Protein AF-A0A4Y2V9Z8-F1 (afdb_monomer)

Foldseek 3Di:
DDDDDFFFFKWFFAQDPVDNVDTDTDDRWTFHADPDPFWTWIQHPVRDIDIHGNVRIGGDDDDDPDDDDDDPPDPDDDDDDPDPPPPPPVDPPPPDPPVPDDPVVVVVVVVVCVVPVVVVVPQDDDDPDDDDDDDDDPPDDADDDDADDDDPVCVVVVVVVVVCCVPRPVPDDDDDDSHDDYDDDDDDD

Solvent-accessible surface area (backbone atoms only — not comparable to full-atom values): 12690 Å² total; per-residue (Å²): 134,78,81,85,58,71,70,41,47,22,30,34,61,42,64,42,93,90,42,83,89,44,65,45,80,46,67,69,20,35,28,71,43,75,79,48,97,54,29,34,34,32,34,37,82,87,70,52,73,45,82,44,48,44,91,43,50,42,83,51,78,83,74,66,100,64,75,95,77,84,57,97,83,64,89,73,82,67,91,76,74,74,73,77,80,75,67,82,71,87,65,78,67,86,83,69,91,50,86,91,50,57,72,72,57,40,52,53,51,53,51,52,50,63,76,42,42,80,81,64,60,81,65,86,76,84,71,96,64,80,88,84,81,88,81,78,66,88,92,69,76,80,52,68,60,78,71,63,84,75,54,77,89,50,43,65,59,52,52,51,52,50,50,47,38,45,74,76,61,74,76,53,75,96,75,93,65,80,60,54,75,55,73,82,86,79,80,86,127

Mean predicted aligned error: 17.96 Å

Secondary structure (DSSP, 8-state):
-----TT-EEEEEEE-SS-TT-EEEEEEEEEEEEEETTEEEEE-TTS-EEEEEGGGEEE-----SS--PPPTT-------PPP------SS-------TTS-HHHHHHHHHHHHHTGGGGS-S-PPP------PPPPTTPPPP-PPPPPPPHHHHHHHHHHHHHHHHHHS-------S------PPP--

Structure (mmCIF, N/CA/C/O backbone):
data_AF-A0A4Y2V9Z8-F1
#
_entry.id   AF-A0A4Y2V9Z8-F1
#
loop_
_atom_site.group_PDB
_atom_site.id
_atom_site.type_symbol
_atom_site.label_atom_id
_atom_site.label_alt_id
_atom_site.label_comp_id
_atom_site.label_asym_id
_atom_site.label_entity_id
_atom_site.label_seq_id
_atom_site.pdbx_PDB_ins_code
_atom_site.Cartn_x
_atom_site.Cartn_y
_atom_site.Cartn_z
_atom_site.occupancy
_atom_site.B_iso_or_equiv
_atom_site.auth_seq_id
_atom_site.auth_comp_id
_atom_site.auth_asym_id
_atom_site.auth_atom_id
_atom_site.pdbx_PDB_model_num
ATOM 1 N N . MET A 1 1 ? -28.247 -12.767 -15.567 1.00 60.38 1 MET A N 1
ATOM 2 C CA . MET A 1 1 ? -29.137 -11.593 -15.730 1.00 60.38 1 MET A CA 1
ATOM 3 C C . MET A 1 1 ? -29.172 -10.869 -14.393 1.00 60.38 1 MET A C 1
ATOM 5 O O . MET A 1 1 ? -29.308 -11.554 -13.393 1.00 60.38 1 MET A O 1
ATOM 9 N N . LYS A 1 2 ? -28.937 -9.550 -14.342 1.00 78.50 2 LYS A N 1
ATOM 10 C CA . LYS A 1 2 ? -28.939 -8.812 -13.066 1.00 78.50 2 LYS A CA 1
ATOM 11 C C . LYS A 1 2 ? -30.379 -8.527 -12.645 1.00 78.50 2 LYS A C 1
ATOM 13 O O . LYS A 1 2 ? -31.122 -7.914 -13.413 1.00 78.50 2 LYS A O 1
ATOM 18 N N . GLU A 1 3 ? -30.746 -8.969 -11.452 1.00 84.94 3 GLU A N 1
ATOM 19 C CA . GLU A 1 3 ? -32.054 -8.727 -10.850 1.00 84.94 3 GLU A CA 1
ATOM 20 C C . GLU A 1 3 ? -31.878 -7.994 -9.528 1.00 84.94 3 GLU A C 1
ATOM 22 O O . GLU A 1 3 ? -30.918 -8.249 -8.806 1.00 84.94 3 GLU A O 1
ATOM 27 N N . PHE A 1 4 ? -32.793 -7.072 -9.246 1.00 87.31 4 PHE A N 1
ATOM 28 C CA . PHE A 1 4 ? -32.755 -6.247 -8.048 1.00 87.31 4 PHE A CA 1
ATOM 29 C C . PHE A 1 4 ? -34.146 -6.172 -7.420 1.00 87.31 4 PHE A C 1
ATOM 31 O O . PHE A 1 4 ? -35.157 -6.205 -8.136 1.00 87.31 4 PHE A O 1
ATOM 38 N N . LYS A 1 5 ? -34.206 -6.066 -6.093 1.00 89.25 5 LYS A N 1
ATOM 39 C CA . LYS A 1 5 ? -35.464 -6.015 -5.336 1.00 89.25 5 LYS A CA 1
ATOM 40 C C . LYS A 1 5 ? -35.865 -4.577 -5.017 1.00 89.25 5 LYS A C 1
ATOM 42 O O . LYS A 1 5 ? -35.042 -3.669 -4.937 1.00 89.25 5 LYS A O 1
ATOM 47 N N . LYS A 1 6 ? -37.166 -4.375 -4.810 1.00 89.75 6 LYS A N 1
ATOM 48 C CA . LYS A 1 6 ? -37.711 -3.109 -4.313 1.00 89.75 6 LYS A CA 1
ATOM 49 C C . LYS A 1 6 ? -37.132 -2.803 -2.927 1.00 89.75 6 LYS A C 1
ATOM 51 O O . LYS A 1 6 ? -37.115 -3.686 -2.074 1.00 89.75 6 LYS A O 1
ATOM 56 N N . GLY A 1 7 ? -36.674 -1.571 -2.722 1.00 87.88 7 GLY A N 1
ATOM 57 C CA . GLY A 1 7 ? -36.026 -1.109 -1.493 1.00 87.88 7 GLY A CA 1
ATOM 58 C C . GLY A 1 7 ? -34.510 -1.329 -1.433 1.00 87.88 7 GLY A C 1
ATOM 59 O O . GLY A 1 7 ? -33.878 -0.874 -0.485 1.00 87.88 7 GLY A O 1
ATOM 60 N N . GLU A 1 8 ? -33.894 -1.991 -2.421 1.00 89.19 8 GLU A N 1
ATOM 61 C CA . GLU A 1 8 ? -32.433 -2.131 -2.458 1.00 89.19 8 GLU A CA 1
ATOM 62 C C . GLU A 1 8 ? -31.747 -0.816 -2.847 1.00 89.19 8 GLU A C 1
ATOM 64 O O . GLU A 1 8 ? -32.198 -0.092 -3.743 1.00 89.19 8 GLU A O 1
ATOM 69 N N . LEU A 1 9 ? -30.621 -0.536 -2.184 1.00 91.25 9 LEU A N 1
ATOM 70 C CA . LEU A 1 9 ? -29.741 0.577 -2.517 1.00 91.25 9 LEU A CA 1
ATOM 71 C C . LEU A 1 9 ? -28.814 0.188 -3.671 1.00 91.25 9 LEU A C 1
ATOM 73 O O . LEU A 1 9 ? -28.210 -0.889 -3.682 1.00 91.25 9 LEU A O 1
ATOM 77 N N . VAL A 1 10 ? -28.673 1.088 -4.638 1.00 90.69 10 VAL A N 1
ATOM 78 C CA . VAL A 1 10 ? -27.899 0.873 -5.860 1.00 90.69 10 VAL A CA 1
ATOM 79 C C . VAL A 1 10 ? -27.159 2.129 -6.318 1.00 90.69 10 VAL A C 1
ATOM 81 O O . VAL A 1 10 ? -27.578 3.259 -6.071 1.00 90.69 10 VAL A O 1
ATOM 84 N N . TYR A 1 11 ? -26.063 1.926 -7.043 1.00 90.62 11 TYR A N 1
ATOM 85 C CA . TYR A 1 11 ? -25.411 2.948 -7.853 1.00 90.62 11 TYR A CA 1
ATOM 86 C C . TYR A 1 11 ? -25.985 2.961 -9.271 1.00 90.62 11 TYR A C 1
ATOM 88 O O . TYR A 1 11 ? -26.234 1.913 -9.874 1.00 90.62 11 TYR A O 1
ATOM 96 N N . LEU A 1 12 ? -26.133 4.158 -9.828 1.00 90.12 12 LEU A N 1
ATOM 97 C CA . LEU A 1 12 ? -26.653 4.414 -11.167 1.00 90.12 12 LEU A CA 1
ATOM 98 C C . LEU A 1 12 ? -25.563 5.025 -12.047 1.00 90.12 12 LEU A C 1
ATOM 100 O O . LEU A 1 12 ? -24.930 6.003 -11.656 1.00 90.12 12 LEU A O 1
ATOM 104 N N . LEU A 1 13 ? -25.377 4.501 -13.257 1.00 88.62 13 LEU A N 1
ATOM 105 C CA . LEU A 1 13 ? -24.478 5.106 -14.238 1.00 88.62 13 LEU A CA 1
ATOM 106 C C . LEU A 1 13 ? -25.182 6.276 -14.936 1.00 88.62 13 LEU A C 1
ATOM 108 O O . LEU A 1 13 ? -26.061 6.066 -15.782 1.00 88.62 13 LEU A O 1
ATOM 112 N N . ILE A 1 14 ? -24.798 7.502 -14.580 1.00 85.44 14 ILE A N 1
ATOM 113 C CA . ILE A 1 14 ? -25.395 8.738 -15.095 1.00 85.44 14 ILE A CA 1
ATOM 114 C C . ILE A 1 14 ? -24.375 9.453 -15.992 1.00 85.44 14 ILE A C 1
ATOM 116 O O . ILE A 1 14 ? -23.264 9.708 -15.532 1.00 85.44 14 ILE A O 1
ATOM 120 N N . PRO A 1 15 ? -24.719 9.779 -17.255 1.00 81.38 15 PRO A N 1
ATOM 121 C CA . PRO A 1 15 ? -23.887 10.647 -18.080 1.00 81.38 15 PRO A CA 1
ATOM 122 C C . PRO A 1 15 ? -23.903 12.070 -17.517 1.00 81.38 15 PRO A C 1
ATOM 124 O O . PRO A 1 15 ? -24.971 12.577 -17.156 1.00 81.38 15 PRO A O 1
ATOM 127 N N . ASP A 1 16 ? -22.741 12.711 -17.461 1.00 74.00 16 ASP A N 1
ATOM 128 C CA . ASP A 1 16 ? -22.643 14.095 -17.015 1.00 74.00 16 ASP A CA 1
ATOM 129 C C . ASP A 1 16 ? -23.245 15.033 -18.069 1.00 74.00 16 ASP A C 1
ATOM 131 O O . ASP A 1 16 ? -23.071 14.869 -19.280 1.00 74.00 16 ASP A O 1
ATOM 135 N N . SER A 1 17 ? -23.998 16.029 -17.602 1.00 66.75 17 SER A N 1
ATOM 136 C CA . SER A 1 17 ? -24.740 16.951 -18.469 1.00 66.75 17 SER A CA 1
ATOM 137 C C . SER A 1 17 ? -23.827 17.840 -19.316 1.00 66.75 17 SER A C 1
ATOM 139 O O . SER A 1 17 ? -24.229 18.275 -20.393 1.00 66.75 17 SER A O 1
ATOM 141 N N . THR A 1 18 ? -22.601 18.089 -18.853 1.00 69.75 18 THR A N 1
ATOM 142 C CA . THR A 1 18 ? -21.602 18.932 -19.521 1.00 69.75 18 THR A CA 1
ATOM 143 C C . THR A 1 18 ? -20.794 18.185 -20.579 1.00 69.75 18 THR A C 1
ATOM 145 O O . THR A 1 18 ? -20.325 18.810 -21.528 1.00 69.75 18 THR A O 1
ATOM 148 N N . ASN A 1 19 ? -20.647 16.860 -20.476 1.00 70.56 19 ASN A N 1
ATOM 149 C CA . ASN A 1 19 ? -19.921 16.070 -21.464 1.00 70.56 19 ASN A CA 1
ATOM 150 C C . ASN A 1 19 ? -20.489 14.648 -21.577 1.00 70.56 19 ASN A C 1
ATOM 152 O O . ASN A 1 19 ? -20.292 13.808 -20.704 1.00 70.56 19 ASN A O 1
ATOM 156 N N . LYS A 1 20 ? -21.133 14.363 -22.716 1.00 64.56 20 LYS A N 1
ATOM 157 C CA . LYS A 1 20 ? -21.794 13.079 -23.012 1.00 64.56 20 LYS A CA 1
ATOM 158 C C . LYS A 1 20 ? -20.848 11.871 -23.035 1.00 64.56 20 LYS A C 1
ATOM 160 O O . LYS A 1 20 ? -21.337 10.744 -23.032 1.00 64.56 20 LYS A O 1
ATOM 165 N N . LEU A 1 21 ? -19.532 12.090 -23.106 1.00 72.81 21 LEU A N 1
ATOM 166 C CA . LEU A 1 21 ? -18.524 11.027 -23.081 1.00 72.81 21 LEU A CA 1
ATOM 167 C C . LEU A 1 21 ? -18.184 10.575 -21.658 1.00 72.81 21 LEU A C 1
ATOM 169 O O . LEU A 1 21 ? -17.674 9.471 -21.484 1.00 72.81 21 LEU A O 1
ATOM 173 N N . TYR A 1 22 ? -18.483 11.395 -20.650 1.00 71.44 22 TYR A N 1
ATOM 174 C CA . TYR A 1 22 ? -18.236 11.055 -19.257 1.00 71.44 22 TYR A CA 1
ATOM 175 C C . TYR A 1 22 ? -19.531 10.586 -18.603 1.00 71.44 22 TYR A C 1
ATOM 177 O O . TYR A 1 22 ? -20.564 11.255 -18.642 1.00 71.44 22 TYR A O 1
ATOM 185 N N . ALA A 1 23 ? -19.479 9.394 -18.019 1.00 79.69 23 ALA A N 1
ATOM 186 C CA . ALA A 1 23 ? -20.538 8.863 -17.184 1.00 79.69 23 ALA A CA 1
ATOM 187 C C . ALA A 1 23 ? -19.939 8.428 -15.854 1.00 79.69 23 ALA A C 1
ATOM 189 O O . ALA A 1 23 ? -18.903 7.763 -15.825 1.00 79.69 23 ALA A O 1
ATOM 190 N N . ARG A 1 24 ? -20.610 8.791 -14.762 1.00 85.31 24 ARG A N 1
ATOM 191 C CA . ARG A 1 24 ? -20.169 8.485 -13.403 1.00 85.31 24 ARG A CA 1
ATOM 192 C C . ARG A 1 24 ? -21.195 7.636 -12.670 1.00 85.31 24 ARG A C 1
ATOM 194 O O . ARG A 1 24 ? -22.408 7.805 -12.838 1.00 85.31 24 ARG A O 1
ATOM 201 N N . TRP A 1 25 ? -20.705 6.723 -11.840 1.00 87.19 25 TRP A N 1
ATOM 202 C CA . TRP A 1 25 ? -21.541 5.996 -10.892 1.00 87.19 25 TRP A CA 1
ATOM 203 C C . TRP A 1 25 ? -21.987 6.961 -9.792 1.00 87.19 25 TRP A C 1
ATOM 205 O O . TRP A 1 25 ? -21.170 7.511 -9.062 1.00 87.19 25 TRP A O 1
ATOM 215 N N . THR A 1 26 ? -23.291 7.204 -9.711 1.00 83.56 26 THR A N 1
ATOM 216 C CA . THR A 1 26 ? -23.918 8.120 -8.751 1.00 83.56 26 THR A CA 1
ATOM 217 C C . THR A 1 26 ? -24.850 7.323 -7.849 1.00 83.56 26 THR A C 1
ATOM 219 O O . THR A 1 26 ? -25.640 6.514 -8.335 1.00 83.56 26 THR A O 1
ATOM 222 N N . GLY A 1 27 ? -24.769 7.522 -6.538 1.00 78.75 27 GLY A N 1
ATOM 223 C CA . GLY A 1 27 ? -25.587 6.803 -5.563 1.00 78.75 27 GLY A CA 1
ATOM 224 C C . GLY A 1 27 ? -25.229 7.193 -4.128 1.00 78.75 27 GLY A C 1
ATOM 225 O O . GLY A 1 27 ? -24.337 8.022 -3.946 1.00 78.75 27 GLY A O 1
ATOM 226 N N . PRO A 1 28 ? -25.896 6.606 -3.121 1.00 86.69 28 PRO A N 1
ATOM 227 C CA . PRO A 1 28 ? -26.879 5.519 -3.223 1.00 86.69 28 PRO A CA 1
ATOM 228 C C . PRO A 1 28 ? -28.276 5.996 -3.660 1.00 86.69 28 PRO A C 1
ATOM 230 O O . PRO A 1 28 ? -28.778 6.995 -3.157 1.00 86.69 28 PRO A O 1
ATOM 233 N N . GLY A 1 29 ? -28.910 5.276 -4.588 1.00 89.06 29 GLY A N 1
ATOM 234 C CA . GLY A 1 29 ? -30.321 5.439 -4.955 1.00 89.06 29 GLY A CA 1
ATOM 235 C C . GLY A 1 29 ? -31.141 4.199 -4.599 1.00 89.06 29 GLY A C 1
ATOM 236 O O . GLY A 1 29 ? -30.606 3.097 -4.574 1.00 89.06 29 GLY A O 1
ATOM 237 N N . GLU A 1 30 ? -32.431 4.364 -4.332 1.00 93.69 30 GLU A N 1
ATOM 238 C CA . GLU A 1 30 ? -33.331 3.285 -3.907 1.00 93.69 30 GLU A CA 1
ATOM 239 C C . GLU A 1 30 ? -34.193 2.789 -5.073 1.00 93.69 30 GLU A C 1
ATOM 241 O O . GLU A 1 30 ? -34.789 3.584 -5.810 1.00 93.6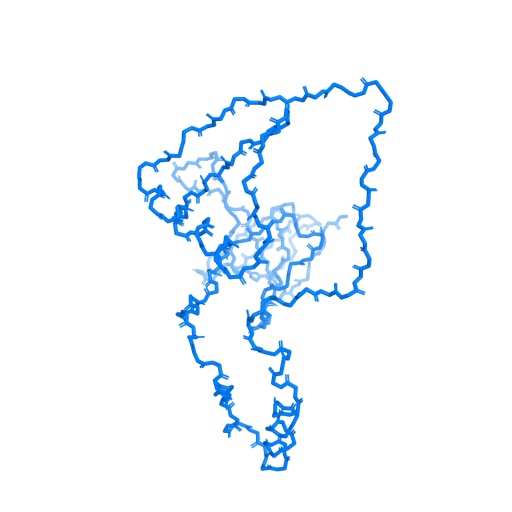9 30 GLU A O 1
ATOM 246 N N . ILE A 1 31 ? -34.296 1.471 -5.247 1.00 93.31 31 ILE A N 1
ATOM 247 C CA . ILE A 1 31 ? -35.191 0.883 -6.250 1.00 93.31 31 ILE A CA 1
ATOM 248 C C . ILE A 1 31 ? -36.638 0.969 -5.769 1.00 93.31 31 ILE A C 1
ATOM 250 O O . ILE A 1 31 ? -37.038 0.290 -4.827 1.00 93.31 31 ILE A O 1
ATOM 254 N N . ILE A 1 32 ? -37.450 1.754 -6.475 1.00 92.88 32 ILE A N 1
ATOM 255 C CA . ILE A 1 32 ? -38.878 1.900 -6.182 1.00 92.88 32 ILE A CA 1
ATOM 256 C C . ILE A 1 32 ? -39.677 0.758 -6.806 1.00 92.88 32 ILE A C 1
ATOM 258 O O . ILE A 1 32 ? -40.601 0.241 -6.179 1.00 92.88 32 ILE A O 1
ATOM 262 N N . ASP A 1 33 ? -39.380 0.416 -8.064 1.00 91.44 33 ASP A N 1
ATOM 263 C CA . ASP A 1 33 ? -40.177 -0.561 -8.804 1.00 91.44 33 ASP A CA 1
ATOM 264 C C . ASP A 1 33 ? -39.456 -1.148 -10.026 1.00 91.44 33 ASP A C 1
ATOM 266 O O . ASP A 1 33 ? -38.514 -0.549 -10.562 1.00 91.44 33 ASP A O 1
ATOM 270 N N . ARG A 1 34 ? -39.937 -2.299 -10.505 1.00 90.81 34 ARG A N 1
ATOM 271 C CA . ARG A 1 34 ? -39.498 -2.933 -11.758 1.00 90.81 34 ARG A CA 1
ATOM 272 C C . ARG A 1 34 ? -40.536 -2.652 -12.840 1.00 90.81 34 ARG A C 1
ATOM 274 O O . ARG A 1 34 ? -41.664 -3.113 -12.754 1.00 90.81 34 ARG A O 1
ATOM 281 N N . ILE A 1 35 ? -40.139 -1.913 -13.874 1.00 87.50 35 ILE A N 1
ATOM 282 C CA . ILE A 1 35 ? -41.037 -1.551 -14.982 1.00 87.50 35 ILE A CA 1
ATOM 283 C C . ILE A 1 35 ? -41.056 -2.683 -16.016 1.00 87.50 35 ILE A C 1
ATOM 285 O O . ILE A 1 35 ? -42.114 -3.167 -16.400 1.00 87.50 35 ILE A O 1
ATOM 289 N N . ASN A 1 36 ? -39.868 -3.144 -16.424 1.00 85.94 36 ASN A N 1
ATOM 290 C CA . ASN A 1 36 ? -39.684 -4.225 -17.396 1.00 85.94 36 ASN A CA 1
ATOM 291 C C . ASN A 1 36 ? -38.696 -5.261 -16.833 1.00 85.94 36 ASN A C 1
ATOM 293 O O . ASN A 1 36 ? -37.948 -4.947 -15.902 1.00 85.94 36 ASN A O 1
ATOM 297 N N . PRO A 1 37 ? -38.575 -6.457 -17.444 1.00 86.06 37 PRO A N 1
ATOM 298 C CA . PRO A 1 37 ? -37.595 -7.461 -17.029 1.00 86.06 37 PRO A CA 1
ATOM 299 C C . PRO A 1 37 ? -36.165 -6.921 -16.870 1.00 86.06 37 PRO A C 1
ATOM 301 O O . PRO A 1 37 ? -35.430 -7.384 -16.000 1.00 86.06 37 PRO A O 1
ATOM 304 N N . HIS A 1 38 ? -35.794 -5.896 -17.641 1.00 87.44 38 HIS A N 1
ATOM 305 C CA . HIS A 1 38 ? -34.467 -5.284 -17.601 1.00 87.44 38 HIS A CA 1
ATOM 306 C C . HIS A 1 38 ? -34.456 -3.787 -17.263 1.00 87.44 38 HIS A C 1
ATOM 308 O O . HIS A 1 38 ? -33.399 -3.171 -17.368 1.00 87.44 38 HIS A O 1
ATOM 314 N N . SER A 1 39 ? -35.578 -3.186 -16.857 1.00 90.88 39 SER A N 1
ATOM 315 C CA . SER A 1 39 ? -35.644 -1.745 -16.565 1.00 90.88 39 SER A CA 1
ATOM 316 C C . SER A 1 39 ? -36.308 -1.479 -15.224 1.00 90.88 39 SER A C 1
ATOM 318 O O . SER A 1 39 ? -37.393 -1.991 -14.946 1.00 90.88 39 SER A O 1
ATOM 320 N N . TYR A 1 40 ? -35.670 -0.630 -14.424 1.00 93.56 40 TYR A N 1
ATOM 321 C CA . TYR A 1 40 ? -36.071 -0.317 -13.057 1.00 93.56 40 TYR A CA 1
ATOM 322 C C . TYR A 1 40 ? -36.302 1.183 -12.882 1.00 93.56 40 TYR A C 1
ATOM 324 O O . TYR A 1 40 ? -35.700 2.016 -13.572 1.00 93.56 40 TYR A O 1
ATOM 332 N N . LYS A 1 41 ? -37.181 1.513 -11.938 1.00 93.44 41 LYS A N 1
ATOM 333 C CA . LYS A 1 41 ? -37.452 2.868 -11.471 1.00 93.44 41 LYS A CA 1
ATOM 334 C C . LYS A 1 41 ? -36.656 3.101 -10.193 1.00 93.44 41 LYS A C 1
ATOM 336 O O . LYS A 1 41 ? -36.897 2.426 -9.194 1.00 93.44 41 LYS A O 1
ATOM 341 N N . VAL A 1 42 ? -35.713 4.037 -10.229 1.00 93.06 42 VAL A N 1
ATOM 342 C CA . VAL A 1 42 ? -34.791 4.290 -9.111 1.00 93.06 42 VAL A CA 1
ATOM 343 C C . VAL A 1 42 ? -34.917 5.736 -8.647 1.00 93.06 42 VAL A C 1
ATOM 345 O O . VAL A 1 42 ? -34.914 6.656 -9.472 1.00 93.06 42 VAL A O 1
ATOM 348 N N . LYS A 1 43 ? -35.044 5.930 -7.332 1.00 92.81 43 LYS A N 1
ATOM 349 C CA . LYS A 1 43 ? -35.069 7.232 -6.661 1.00 92.81 43 LYS A CA 1
ATOM 350 C C . LYS A 1 43 ? -33.655 7.616 -6.247 1.00 92.81 43 LYS A C 1
ATOM 352 O O . LYS A 1 43 ? -33.017 6.896 -5.488 1.00 92.81 43 LYS A O 1
ATOM 357 N N . LEU A 1 44 ? -33.169 8.745 -6.741 1.00 89.62 44 LEU A N 1
ATOM 358 C CA . LEU A 1 44 ? -31.922 9.354 -6.280 1.00 89.62 44 LEU A CA 1
ATOM 359 C C . LEU A 1 44 ? -32.144 10.114 -4.958 1.00 89.62 44 LEU A C 1
ATOM 361 O O . LEU A 1 44 ? -33.284 10.490 -4.665 1.00 89.62 44 LEU A O 1
ATOM 365 N N . PRO A 1 45 ? -31.077 10.392 -4.184 1.00 83.69 45 PRO A N 1
ATOM 366 C CA . PRO A 1 45 ? -31.174 11.175 -2.948 1.00 83.69 45 PRO A CA 1
ATOM 367 C C . PRO A 1 45 ? -31.712 12.590 -3.200 1.00 83.69 45 PRO A C 1
ATOM 369 O O . PRO A 1 45 ? -32.432 13.129 -2.368 1.00 83.69 45 PRO A O 1
ATOM 372 N N . ASP A 1 46 ? -31.488 13.133 -4.400 1.00 82.69 46 ASP A N 1
ATOM 373 C CA . ASP A 1 46 ? -32.019 14.426 -4.854 1.00 82.69 46 ASP A CA 1
ATOM 374 C C . ASP A 1 46 ? -33.551 14.425 -5.064 1.00 82.69 46 ASP A C 1
ATOM 376 O O . ASP A 1 46 ? -34.113 15.379 -5.596 1.00 82.69 46 ASP A O 1
ATOM 380 N N . GLY A 1 47 ? -34.244 13.320 -4.763 1.00 81.06 47 GLY A N 1
ATOM 381 C CA . GLY A 1 47 ? -35.683 13.141 -4.988 1.00 81.06 47 GLY A CA 1
ATOM 382 C C . GLY A 1 47 ? -36.062 12.823 -6.439 1.00 81.06 47 GLY A C 1
ATOM 383 O O . GLY A 1 47 ? -37.186 12.397 -6.703 1.00 81.06 47 GLY A O 1
ATOM 384 N N . ASN A 1 48 ? -35.121 12.962 -7.375 1.00 85.62 48 ASN A N 1
ATOM 385 C CA . ASN A 1 48 ? -35.320 12.647 -8.785 1.00 85.62 48 ASN A CA 1
ATOM 386 C C . ASN A 1 48 ? -35.533 11.148 -9.010 1.00 85.62 48 ASN A C 1
ATOM 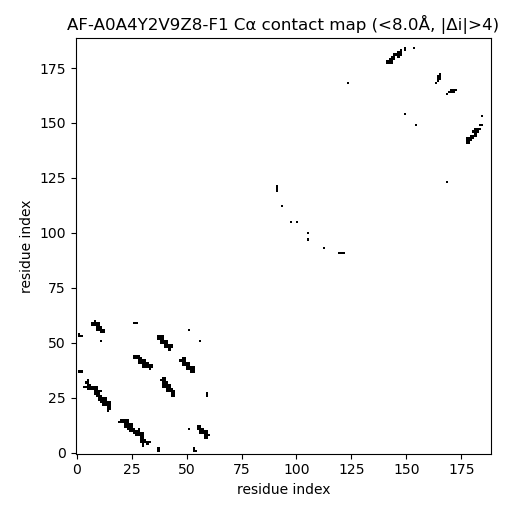388 O O . ASN A 1 48 ? -34.733 10.315 -8.580 1.00 85.62 48 ASN A O 1
ATOM 392 N N . VAL A 1 49 ? -36.575 10.805 -9.767 1.00 90.12 49 VAL A N 1
ATOM 393 C CA . VAL A 1 49 ? -36.877 9.420 -10.133 1.00 90.12 49 VAL A CA 1
ATOM 394 C C . VAL A 1 49 ? -36.500 9.174 -11.587 1.00 90.12 49 VAL A C 1
ATOM 396 O O . VAL A 1 49 ? -36.945 9.894 -12.480 1.00 90.12 49 VAL A O 1
ATOM 399 N N . ARG A 1 50 ? -35.674 8.154 -11.836 1.00 88.62 50 ARG A N 1
ATOM 400 C CA . ARG A 1 50 ? -35.166 7.828 -13.175 1.00 88.62 50 ARG A CA 1
ATOM 401 C C . ARG A 1 50 ? -35.534 6.413 -13.593 1.00 88.62 50 ARG A C 1
ATOM 403 O O . ARG A 1 50 ? -35.601 5.503 -12.770 1.00 88.62 50 ARG A O 1
ATOM 410 N N . HIS A 1 51 ? -35.743 6.238 -14.895 1.00 92.25 51 HIS A N 1
ATOM 411 C CA . HIS A 1 51 ? -35.935 4.935 -15.526 1.00 92.25 51 HIS A CA 1
ATOM 412 C C . HIS A 1 51 ? -34.600 4.479 -16.107 1.00 92.25 51 HIS A C 1
ATOM 414 O O . HIS A 1 51 ? -34.043 5.149 -16.980 1.00 92.25 51 HIS A O 1
ATOM 420 N N . ILE A 1 52 ? -34.053 3.382 -15.588 1.00 89.94 52 ILE A N 1
ATOM 421 C CA . ILE A 1 52 ? -32.692 2.946 -15.910 1.00 89.94 52 ILE A CA 1
ATOM 422 C C . ILE A 1 52 ? -32.678 1.443 -16.201 1.00 89.94 52 ILE A C 1
ATOM 424 O O . ILE A 1 52 ? -33.320 0.643 -15.524 1.00 89.94 52 ILE A O 1
ATOM 428 N N . HIS A 1 53 ? -31.939 1.063 -17.243 1.00 91.19 53 HIS A N 1
ATOM 429 C CA . HIS A 1 53 ? -31.720 -0.332 -17.612 1.00 91.19 53 HIS A CA 1
ATOM 430 C C . HIS A 1 53 ? -30.772 -1.025 -16.619 1.00 91.19 53 HIS A C 1
ATOM 432 O O . HIS A 1 53 ? -29.786 -0.423 -16.201 1.00 91.19 53 HIS A O 1
ATOM 438 N N . ALA A 1 54 ? -30.993 -2.306 -16.324 1.00 89.25 54 ALA A N 1
ATOM 439 C CA . ALA A 1 54 ? -30.256 -3.108 -15.340 1.00 89.25 54 ALA A CA 1
ATOM 440 C C . ALA A 1 54 ? -28.723 -3.047 -15.497 1.00 89.25 54 ALA A C 1
ATOM 442 O O . ALA A 1 54 ? -27.991 -3.046 -14.514 1.00 89.25 54 ALA A O 1
ATOM 443 N N . ASN A 1 55 ? -28.222 -2.942 -16.732 1.00 89.69 55 ASN A N 1
ATOM 444 C CA . ASN A 1 55 ? -26.779 -2.835 -17.013 1.00 89.69 55 ASN A CA 1
ATOM 445 C C . ASN A 1 55 ? -26.142 -1.538 -16.491 1.00 89.69 55 ASN A C 1
ATOM 447 O O . ASN A 1 55 ? -24.937 -1.493 -16.264 1.00 89.69 55 ASN A O 1
ATOM 451 N N . LYS A 1 56 ? -26.944 -0.489 -16.305 1.00 88.50 56 LYS A N 1
ATOM 452 C CA . LYS A 1 56 ? -26.525 0.808 -15.762 1.00 88.50 56 LYS A CA 1
ATOM 453 C C . LYS A 1 56 ? -26.753 0.895 -14.248 1.00 88.50 56 LYS A C 1
ATOM 455 O O . LYS A 1 56 ? -26.751 1.994 -13.703 1.00 88.50 56 LYS A O 1
ATOM 460 N N . ILE A 1 57 ? -26.969 -0.246 -13.591 1.00 90.12 57 ILE A N 1
ATOM 461 C CA . ILE A 1 57 ? -27.214 -0.362 -12.154 1.00 90.12 57 ILE A CA 1
ATOM 462 C C . ILE A 1 57 ? -26.157 -1.290 -11.541 1.00 90.12 57 ILE A C 1
ATOM 464 O O . ILE A 1 57 ? -25.813 -2.339 -12.103 1.00 90.12 57 ILE A O 1
ATOM 468 N N . ARG A 1 58 ? -25.632 -0.900 -10.381 1.00 89.81 58 ARG A N 1
ATOM 469 C CA . ARG A 1 58 ? -24.760 -1.724 -9.532 1.00 89.81 58 ARG A CA 1
ATOM 470 C C . ARG A 1 58 ? -25.315 -1.760 -8.116 1.00 89.81 58 ARG A C 1
ATOM 472 O O . ARG A 1 58 ? -25.849 -0.762 -7.655 1.00 89.81 58 ARG A O 1
ATOM 479 N N . GLN A 1 59 ? -25.182 -2.891 -7.436 1.00 87.62 59 GLN A N 1
ATOM 480 C CA . GLN A 1 59 ? -25.579 -3.014 -6.036 1.00 87.62 59 GLN A CA 1
ATOM 481 C C . GLN A 1 59 ? -24.727 -2.083 -5.163 1.00 87.62 59 GLN A C 1
ATOM 483 O O . GLN A 1 59 ? -23.513 -1.994 -5.357 1.00 87.62 59 GLN A O 1
ATOM 488 N N . PHE A 1 60 ? -25.359 -1.363 -4.236 1.00 84.81 60 PHE A N 1
ATOM 489 C CA . PHE A 1 60 ? -24.655 -0.571 -3.233 1.00 84.81 60 PHE A CA 1
ATOM 490 C C . PHE A 1 60 ? -24.389 -1.455 -2.015 1.00 84.81 60 PHE A C 1
ATOM 492 O O . PHE A 1 60 ? -25.323 -1.932 -1.372 1.00 84.81 60 PHE A O 1
ATOM 499 N N . HIS A 1 61 ? -23.118 -1.668 -1.691 1.00 79.56 61 HIS A N 1
ATOM 500 C CA . HIS A 1 61 ? -22.723 -2.349 -0.464 1.00 79.56 61 HIS A CA 1
ATOM 501 C C . HIS A 1 61 ? -22.397 -1.296 0.592 1.00 79.56 61 HIS A C 1
ATOM 503 O O . HIS A 1 61 ? -21.400 -0.581 0.473 1.00 79.56 61 HIS A O 1
ATOM 509 N N . THR A 1 62 ? -23.241 -1.188 1.620 1.00 66.81 62 THR A N 1
ATOM 510 C CA . THR A 1 62 ? -22.970 -0.326 2.773 1.00 66.81 62 THR A CA 1
ATOM 511 C C . THR A 1 62 ? -21.688 -0.804 3.438 1.00 66.81 62 THR A C 1
ATOM 513 O O . THR A 1 62 ? -21.642 -1.897 4.001 1.00 66.81 62 THR A O 1
ATOM 516 N N . ARG A 1 63 ? -20.633 0.008 3.369 1.00 60.31 63 ARG A N 1
ATOM 517 C CA . ARG A 1 63 ? -19.415 -0.250 4.133 1.00 60.31 63 ARG A CA 1
ATOM 518 C C . ARG A 1 63 ? -19.753 -0.015 5.601 1.00 60.31 63 ARG A C 1
ATOM 520 O O . ARG A 1 63 ? -20.056 1.113 5.987 1.00 60.31 63 ARG A O 1
ATOM 527 N N . ALA A 1 64 ? -19.736 -1.075 6.409 1.00 53.38 64 ALA A N 1
ATOM 528 C CA . ALA A 1 64 ? -19.621 -0.910 7.852 1.00 53.38 64 ALA A CA 1
ATOM 529 C C . ALA A 1 64 ? -18.398 -0.016 8.117 1.00 53.38 64 ALA A C 1
ATOM 531 O O . ALA A 1 64 ? -17.418 -0.090 7.375 1.00 53.38 64 ALA A O 1
ATOM 532 N N . GLN A 1 65 ? -18.460 0.857 9.121 1.00 49.97 65 GLN A N 1
ATOM 533 C CA . GLN A 1 65 ? -17.415 1.834 9.471 1.00 49.97 65 GLN A CA 1
ATOM 534 C C . GLN A 1 65 ? -16.107 1.193 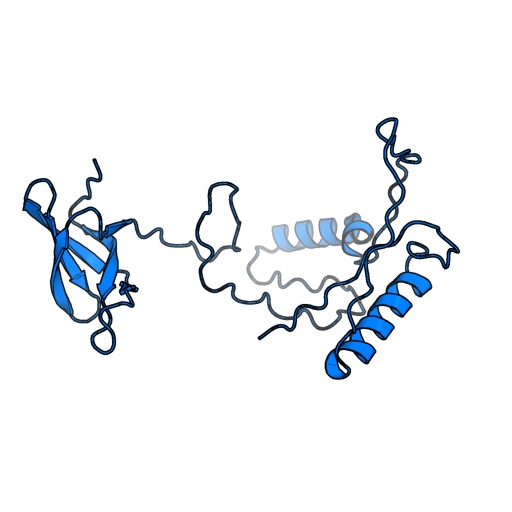9.981 1.00 49.97 65 GLN A C 1
ATOM 536 O O . GLN A 1 65 ? -15.418 1.737 10.838 1.00 49.97 65 GLN A O 1
ATOM 541 N N . THR A 1 66 ? -15.739 0.023 9.482 1.00 46.12 66 THR A N 1
ATOM 542 C CA . THR A 1 66 ? -14.631 -0.770 9.978 1.00 46.12 66 THR A CA 1
ATOM 543 C C . THR A 1 66 ? -13.680 -0.999 8.819 1.00 46.12 66 THR A C 1
ATOM 545 O O . THR A 1 66 ? -14.035 -1.679 7.867 1.00 46.12 66 THR A O 1
ATOM 548 N N . VAL A 1 67 ? -12.517 -0.342 8.914 1.00 51.88 67 VAL A N 1
ATOM 549 C CA . VAL A 1 67 ? -11.231 -0.613 8.248 1.00 51.88 67 VAL A CA 1
ATOM 550 C C . VAL A 1 67 ? -11.341 -1.156 6.819 1.00 51.88 67 VAL A C 1
ATOM 552 O O . VAL A 1 67 ? -11.741 -2.292 6.609 1.00 51.88 67 VAL A O 1
ATOM 555 N N . GLY A 1 68 ? -10.914 -0.365 5.829 1.00 51.69 68 GLY A N 1
ATOM 556 C CA . GLY A 1 68 ? -10.896 -0.776 4.423 1.00 51.69 68 GLY A CA 1
ATOM 557 C C . GLY A 1 68 ? -10.055 -2.033 4.187 1.00 51.69 68 GLY A C 1
ATOM 558 O O . GLY A 1 68 ? -8.849 -1.940 3.973 1.00 51.69 68 GLY A O 1
ATOM 559 N N . VAL A 1 69 ? -10.699 -3.198 4.227 1.00 54.31 69 VAL A N 1
ATOM 560 C CA . VAL A 1 69 ? -10.142 -4.468 3.766 1.00 54.31 69 VAL A CA 1
ATOM 561 C C . VAL A 1 69 ? -10.342 -4.515 2.257 1.00 54.31 69 VAL A C 1
ATOM 563 O O . VAL A 1 69 ? -11.459 -4.349 1.773 1.00 54.31 69 VAL A O 1
ATOM 566 N N . ILE A 1 70 ? -9.240 -4.682 1.533 1.00 56.81 70 ILE A N 1
ATOM 567 C CA . ILE A 1 70 ? -9.220 -4.892 0.087 1.00 56.81 70 ILE A CA 1
ATOM 568 C C . ILE A 1 70 ? -9.262 -6.399 -0.153 1.00 56.81 70 ILE A C 1
ATOM 570 O O . ILE A 1 70 ? -8.408 -7.119 0.370 1.00 56.81 70 ILE A O 1
ATOM 574 N N . PHE A 1 71 ? -10.229 -6.863 -0.935 1.00 55.91 71 PHE A N 1
ATOM 575 C CA . PHE A 1 71 ? -10.330 -8.257 -1.357 1.00 55.91 71 PHE A CA 1
ATOM 576 C C . PHE A 1 71 ? -9.735 -8.442 -2.758 1.00 55.91 71 PHE A C 1
ATOM 578 O O . PHE A 1 71 ? -9.698 -7.511 -3.558 1.00 55.91 71 PHE A O 1
ATOM 585 N N . GLU A 1 72 ? -9.269 -9.654 -3.072 1.00 52.66 72 GLU A N 1
ATOM 586 C CA . GLU A 1 72 ? -8.676 -9.974 -4.385 1.00 52.66 72 GLU A CA 1
ATOM 587 C C . GLU A 1 72 ? -9.659 -9.779 -5.554 1.00 52.66 72 GLU A C 1
ATOM 589 O O . GLU A 1 72 ? -9.236 -9.498 -6.674 1.00 52.66 72 GLU A O 1
ATOM 594 N N . ASP A 1 73 ? -10.965 -9.849 -5.282 1.00 53.31 73 ASP A N 1
ATOM 595 C CA . ASP A 1 73 ? -12.033 -9.641 -6.264 1.00 53.31 73 ASP A CA 1
ATOM 596 C C . ASP A 1 73 ? -12.395 -8.154 -6.484 1.00 53.31 73 ASP A C 1
ATOM 598 O O . ASP A 1 73 ? -13.258 -7.838 -7.312 1.00 53.31 73 ASP A O 1
ATOM 602 N N . ASP A 1 74 ? -11.760 -7.217 -5.765 1.00 60.94 74 ASP A N 1
ATOM 603 C CA . ASP A 1 74 ? -12.054 -5.786 -5.874 1.00 60.94 74 ASP A CA 1
ATOM 604 C C . ASP A 1 74 ? -11.441 -5.185 -7.151 1.00 60.94 74 ASP A C 1
ATOM 606 O O . ASP A 1 74 ? -10.263 -4.838 -7.225 1.00 60.94 74 ASP A O 1
ATOM 610 N N . VAL A 1 75 ? -12.275 -5.015 -8.180 1.00 60.41 75 VAL A N 1
ATOM 611 C CA . VAL A 1 75 ? -11.869 -4.459 -9.488 1.00 60.41 75 VAL A CA 1
ATOM 612 C C . VAL A 1 75 ? -11.892 -2.916 -9.513 1.00 60.41 75 VAL A C 1
ATOM 614 O O . VAL A 1 75 ? -11.406 -2.301 -10.461 1.00 60.41 75 VAL A O 1
ATOM 617 N N . GLU A 1 76 ? -12.462 -2.261 -8.494 1.00 52.75 76 GLU A N 1
ATOM 618 C CA . GLU A 1 76 ? -12.657 -0.803 -8.459 1.00 52.75 76 GLU A CA 1
ATOM 619 C C . GLU A 1 76 ? -12.468 -0.241 -7.037 1.00 52.75 76 GLU A C 1
ATOM 621 O O . GLU A 1 76 ? -13.352 -0.303 -6.181 1.00 52.75 76 GLU A O 1
ATOM 626 N N . PHE A 1 77 ? -11.289 0.331 -6.789 1.00 54.28 77 PHE A N 1
ATOM 627 C CA . PHE A 1 77 ? -10.953 1.034 -5.554 1.00 54.28 77 PHE A CA 1
ATOM 628 C C . PHE A 1 77 ? -11.495 2.463 -5.646 1.00 54.28 77 PHE A C 1
ATOM 630 O O . PHE A 1 77 ? -10.961 3.275 -6.397 1.00 54.28 77 PHE A O 1
ATOM 637 N N . GLY A 1 78 ? -12.576 2.774 -4.924 1.00 56.56 78 GLY A N 1
ATOM 638 C CA . GLY A 1 78 ? -13.034 4.162 -4.751 1.00 56.56 78 GLY A CA 1
ATOM 639 C C . GLY A 1 78 ? -11.959 5.062 -4.117 1.00 56.56 78 GLY A C 1
ATOM 640 O O . GLY A 1 78 ? -10.823 4.640 -3.917 1.00 56.56 78 GLY A O 1
ATOM 641 N N . GLU A 1 79 ? -12.309 6.300 -3.756 1.00 47.28 79 GLU A N 1
ATOM 642 C CA . GLU A 1 79 ? -11.364 7.210 -3.092 1.00 47.28 79 GLU A CA 1
ATOM 643 C C . GLU A 1 79 ? -10.760 6.559 -1.837 1.00 47.28 79 GLU A C 1
ATOM 645 O O . GLU A 1 79 ? -11.452 6.228 -0.870 1.00 47.28 79 GLU A O 1
ATOM 650 N N . ILE A 1 80 ? -9.446 6.327 -1.884 1.00 52.91 80 ILE A N 1
ATOM 651 C CA . ILE A 1 80 ? -8.681 5.804 -0.759 1.00 52.91 80 ILE A CA 1
ATOM 652 C C . ILE A 1 80 ? -8.486 6.980 0.184 1.00 52.91 80 ILE A C 1
ATOM 654 O O . ILE A 1 80 ? -7.628 7.832 -0.049 1.00 52.91 80 ILE A O 1
ATOM 658 N N . HIS A 1 81 ? -9.282 7.041 1.249 1.00 48.38 81 HIS A N 1
ATOM 659 C CA . HIS A 1 81 ? -8.983 7.965 2.328 1.00 48.38 81 HIS A CA 1
ATOM 660 C C . HIS A 1 81 ? -7.624 7.572 2.913 1.00 48.38 81 HIS A C 1
ATOM 662 O O . HIS A 1 81 ? -7.468 6.429 3.362 1.00 48.38 81 HIS A O 1
ATOM 668 N N . PRO A 1 82 ? -6.621 8.467 2.882 1.00 49.53 82 PRO A N 1
ATOM 669 C CA . PRO A 1 82 ? -5.350 8.175 3.507 1.00 49.53 82 PRO A CA 1
ATOM 670 C C . PRO A 1 82 ? -5.618 7.888 4.980 1.00 49.53 82 PRO A C 1
ATOM 672 O O . PRO A 1 82 ? -6.320 8.641 5.658 1.00 49.53 82 PRO A O 1
ATOM 675 N N . THR A 1 83 ? -5.063 6.787 5.481 1.00 48.31 83 THR A N 1
ATOM 676 C CA . THR A 1 83 ? -4.972 6.585 6.925 1.00 48.31 83 THR A CA 1
ATOM 677 C C . THR A 1 83 ? -4.333 7.835 7.528 1.00 48.31 83 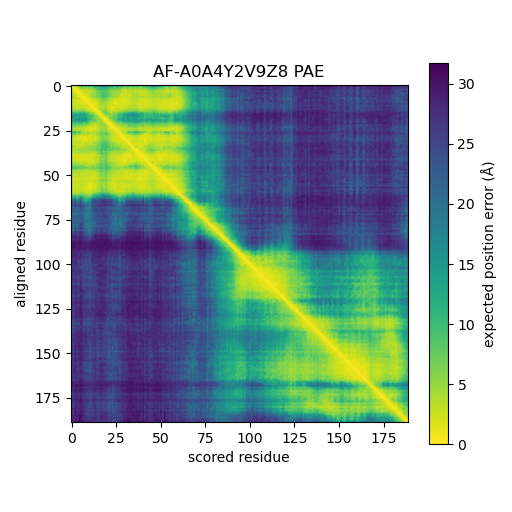THR A C 1
ATOM 679 O O . THR A 1 83 ? -3.325 8.286 6.964 1.00 48.31 83 THR A O 1
ATOM 682 N N . PRO A 1 84 ? -4.878 8.391 8.629 1.00 51.91 84 PRO A N 1
ATOM 683 C CA . PRO A 1 84 ? -4.271 9.524 9.308 1.00 51.91 84 PRO A CA 1
ATOM 684 C C . PRO A 1 84 ? -2.779 9.261 9.455 1.00 51.91 84 PRO A C 1
ATOM 686 O O . PRO A 1 84 ? -2.380 8.164 9.862 1.00 51.91 84 PRO A O 1
ATOM 689 N N . ILE A 1 85 ? -1.963 10.234 9.049 1.00 46.56 85 ILE A N 1
ATOM 690 C CA . ILE A 1 85 ? -0.519 10.164 9.225 1.00 46.56 85 ILE A CA 1
ATOM 691 C C . ILE A 1 85 ? -0.313 9.948 10.719 1.00 46.56 85 ILE A C 1
ATOM 693 O O . ILE A 1 85 ? -0.589 10.840 11.518 1.00 46.56 85 ILE A O 1
ATOM 697 N N . LYS A 1 86 ? 0.132 8.749 11.105 1.00 49.53 86 LYS A N 1
ATOM 698 C CA . LYS A 1 86 ? 0.716 8.562 12.423 1.00 49.53 86 LYS A CA 1
ATOM 699 C C . LYS A 1 86 ? 1.981 9.405 12.379 1.00 49.53 86 LYS A C 1
ATOM 701 O O . LYS A 1 86 ? 2.973 8.981 11.787 1.00 49.53 86 LYS A O 1
ATOM 706 N N . THR A 1 87 ? 1.904 10.629 12.906 1.00 43.16 87 THR A N 1
ATOM 707 C CA . THR A 1 87 ? 3.070 11.403 13.335 1.00 43.16 87 THR A CA 1
ATOM 708 C C . THR A 1 87 ? 3.999 10.400 13.971 1.00 43.16 87 THR A C 1
ATOM 710 O O . THR A 1 87 ? 3.549 9.664 14.840 1.00 43.16 87 THR A O 1
ATOM 713 N N . SER A 1 88 ? 5.220 10.291 13.458 1.00 46.12 88 SER A N 1
ATOM 714 C CA . SER A 1 88 ? 6.277 9.421 13.961 1.00 46.12 88 SER A CA 1
ATOM 715 C C . SER A 1 88 ? 6.203 9.325 15.485 1.00 46.12 88 SER A C 1
ATOM 717 O O . SER A 1 88 ? 6.678 10.218 16.185 1.00 46.12 88 SER A O 1
ATOM 719 N N . ILE A 1 89 ? 5.540 8.280 15.992 1.00 43.19 89 ILE A N 1
ATOM 720 C CA . ILE A 1 89 ? 5.375 8.048 17.423 1.00 43.19 89 ILE A CA 1
ATOM 721 C C . ILE A 1 89 ? 6.731 7.515 17.854 1.00 43.19 89 ILE A C 1
ATOM 723 O O . ILE A 1 89 ? 7.005 6.318 17.802 1.00 43.19 89 ILE A O 1
ATOM 727 N N . SER A 1 90 ? 7.635 8.440 18.158 1.00 45.53 90 SER A N 1
ATOM 728 C CA . SER A 1 90 ? 9.018 8.148 18.508 1.00 45.53 90 SER A CA 1
ATOM 729 C C . SER A 1 90 ? 9.162 7.558 19.909 1.00 45.53 90 SER A C 1
ATOM 731 O O . SER A 1 90 ? 10.272 7.203 20.268 1.00 45.53 90 SER A O 1
ATOM 733 N N . ASN A 1 91 ? 8.074 7.378 20.663 1.00 45.00 91 ASN A N 1
ATOM 734 C CA . ASN A 1 91 ? 8.055 6.679 21.944 1.00 45.00 91 ASN A CA 1
ATOM 735 C C . ASN A 1 91 ? 6.763 5.858 22.038 1.00 45.00 91 ASN A C 1
ATOM 737 O O . ASN A 1 91 ? 5.700 6.393 22.336 1.00 45.00 91 ASN A O 1
ATOM 741 N N . TYR A 1 92 ? 6.840 4.564 21.742 1.00 52.59 92 TYR A N 1
ATOM 742 C CA . TYR A 1 92 ? 5.728 3.619 21.864 1.00 52.59 92 TYR A CA 1
ATOM 743 C C . TYR A 1 92 ? 5.501 3.256 23.337 1.00 52.59 92 TYR A C 1
ATOM 745 O O . TYR A 1 92 ? 5.729 2.130 23.769 1.00 52.59 92 TYR A O 1
ATOM 753 N N . ASN A 1 93 ? 5.016 4.222 24.112 1.00 54.66 93 ASN A N 1
ATOM 754 C CA . ASN A 1 93 ? 4.093 3.874 25.179 1.00 54.66 93 ASN A CA 1
ATOM 755 C C . ASN A 1 93 ? 2.776 3.573 24.471 1.00 54.66 93 ASN A C 1
ATOM 757 O O . ASN A 1 93 ? 2.287 4.394 23.695 1.00 54.66 93 ASN A O 1
ATOM 761 N N . ILE A 1 94 ? 2.265 2.357 24.641 1.00 62.59 94 ILE A N 1
ATOM 762 C CA . ILE A 1 94 ? 0.991 1.937 24.063 1.00 62.59 94 ILE A CA 1
ATOM 763 C C . ILE A 1 94 ? -0.111 2.703 24.815 1.00 62.59 94 ILE A C 1
ATOM 765 O O . ILE A 1 94 ? -0.717 2.191 25.748 1.00 62.59 94 ILE A O 1
ATOM 769 N N . GLU A 1 95 ? -0.312 3.974 24.467 1.00 64.44 95 GLU A N 1
ATOM 770 C CA . GLU A 1 95 ? -1.429 4.785 24.946 1.00 64.44 95 GLU A CA 1
ATOM 771 C C . GLU A 1 95 ? -2.668 4.359 24.160 1.00 64.44 95 GLU A C 1
ATOM 773 O O . GLU A 1 95 ? -2.938 4.832 23.055 1.00 64.44 95 GLU A O 1
ATOM 778 N N . VAL A 1 96 ? -3.374 3.371 24.704 1.00 72.38 96 VAL A N 1
ATOM 779 C CA . VAL A 1 96 ? -4.645 2.886 24.167 1.00 72.38 96 VAL A CA 1
ATOM 780 C C . VAL A 1 96 ? -5.755 3.458 25.029 1.00 72.38 96 VAL A C 1
ATOM 782 O O . VAL A 1 96 ? -5.766 3.275 26.245 1.00 72.38 96 VAL A O 1
ATOM 785 N N . ASP A 1 97 ? -6.698 4.148 24.393 1.00 80.06 97 ASP A N 1
ATOM 786 C CA . ASP A 1 97 ? -7.925 4.569 25.056 1.00 80.06 97 ASP A CA 1
ATOM 787 C C . ASP A 1 97 ? -8.794 3.340 25.356 1.00 80.06 97 ASP A C 1
ATOM 789 O O . ASP A 1 97 ? -9.379 2.730 24.459 1.00 80.06 97 ASP A O 1
ATOM 793 N N . VAL A 1 98 ? -8.856 2.972 26.635 1.00 82.56 98 VAL A N 1
ATOM 794 C CA . VAL A 1 98 ? -9.635 1.835 27.145 1.00 82.56 98 VAL A CA 1
ATOM 795 C C . VAL A 1 98 ? -10.898 2.270 27.893 1.00 82.56 98 VAL A C 1
ATOM 797 O O . VAL A 1 98 ? -11.581 1.431 28.475 1.00 82.56 98 VAL A O 1
ATOM 800 N N . SER A 1 99 ? -11.250 3.562 27.850 1.00 85.19 99 SER A N 1
ATOM 801 C CA . SER A 1 99 ? -12.375 4.138 28.611 1.00 85.19 99 SER A CA 1
ATOM 802 C C . SER A 1 99 ? -13.743 3.521 28.287 1.00 85.19 99 SER A C 1
ATOM 804 O O . SER A 1 99 ? -14.657 3.561 29.106 1.00 85.19 99 SER A O 1
ATOM 806 N N . HIS A 1 100 ? -13.878 2.922 27.104 1.00 87.25 100 HIS A N 1
ATOM 807 C CA . HIS A 1 100 ? -15.094 2.276 26.612 1.00 87.25 100 HIS A CA 1
ATOM 808 C C . HIS A 1 100 ? -15.271 0.819 27.084 1.00 87.25 100 HIS A C 1
ATOM 810 O O . HIS A 1 100 ? -16.305 0.213 26.801 1.00 87.25 100 HIS A O 1
ATOM 816 N N . LEU A 1 101 ? -14.274 0.235 27.758 1.00 87.31 101 LEU A N 1
ATOM 817 C CA . LEU A 1 101 ? -14.286 -1.157 28.219 1.00 87.31 101 LEU A CA 1
ATOM 818 C C . LEU A 1 101 ? -14.655 -1.258 29.703 1.00 87.31 101 LEU A C 1
ATOM 820 O O . LEU A 1 101 ? -14.451 -0.331 30.478 1.00 87.31 101 LEU A O 1
ATOM 824 N N . GLU A 1 102 ? -15.163 -2.416 30.116 1.00 89.44 102 GLU A N 1
ATOM 825 C CA . GLU A 1 102 ? -15.386 -2.731 31.532 1.00 89.44 102 GLU A CA 1
ATOM 826 C C . GLU A 1 102 ? -14.049 -2.938 32.261 1.00 89.44 102 GLU A C 1
ATOM 828 O O . GLU A 1 102 ? -13.101 -3.456 31.673 1.00 89.44 102 GLU A O 1
ATOM 833 N N . GLU A 1 103 ? -13.983 -2.587 33.548 1.00 88.25 103 GLU A N 1
ATOM 834 C CA . GLU A 1 103 ? -12.744 -2.545 34.348 1.00 88.25 103 GLU A CA 1
ATOM 835 C C . GLU A 1 103 ? -11.910 -3.836 34.259 1.00 88.25 103 GLU A C 1
ATOM 837 O O . GLU A 1 103 ? -10.704 -3.789 34.030 1.00 88.25 103 GLU A O 1
ATOM 842 N N . HIS A 1 104 ? -12.555 -5.005 34.315 1.00 88.88 104 HIS A N 1
ATOM 843 C CA . HIS A 1 104 ? -11.872 -6.296 34.189 1.00 88.88 104 HIS A CA 1
ATOM 844 C C . HIS A 1 104 ? -11.216 -6.508 32.811 1.00 88.88 104 HIS A C 1
ATOM 846 O O . HIS A 1 104 ? -10.116 -7.050 32.733 1.00 88.88 104 HIS A O 1
ATOM 852 N N . LYS A 1 105 ? -11.847 -6.034 31.728 1.00 86.81 105 LYS A N 1
ATOM 853 C CA . LYS A 1 105 ? -11.308 -6.125 30.359 1.00 86.81 105 LYS A CA 1
ATOM 854 C C . LYS A 1 105 ? -10.196 -5.114 30.120 1.00 86.81 105 LYS A C 1
ATOM 856 O O . LYS A 1 105 ? -9.284 -5.388 29.346 1.00 86.81 105 LYS A O 1
ATOM 861 N N . GLN A 1 106 ? -10.266 -3.951 30.771 1.00 86.75 106 GLN A N 1
ATOM 862 C CA . GLN A 1 106 ? -9.190 -2.961 30.721 1.00 86.75 106 GLN A CA 1
ATOM 863 C C . GLN A 1 106 ? -7.903 -3.542 31.310 1.00 86.75 106 GLN A C 1
ATOM 865 O O . GLN A 1 106 ? -6.849 -3.446 30.685 1.00 86.75 106 GLN A O 1
ATOM 870 N N . VAL A 1 107 ? -8.003 -4.187 32.478 1.00 86.75 107 VAL A N 1
ATOM 871 C CA . VAL A 1 107 ? -6.857 -4.814 33.152 1.00 86.75 107 VAL A CA 1
ATOM 872 C C . VAL A 1 107 ? -6.257 -5.929 32.292 1.00 86.75 107 VAL A C 1
ATOM 874 O O . VAL A 1 107 ? -5.057 -5.903 32.033 1.00 86.75 107 VAL A O 1
ATOM 877 N N . GLU A 1 108 ? -7.086 -6.844 31.782 1.00 90.25 108 GLU A N 1
ATOM 878 C CA . GLU A 1 108 ? -6.635 -7.949 30.922 1.00 90.25 108 GLU A CA 1
ATOM 879 C C . GLU A 1 108 ? -5.925 -7.443 29.653 1.00 90.25 108 GLU A C 1
ATOM 881 O O . GLU A 1 108 ? -4.847 -7.920 29.290 1.00 90.25 108 GLU A O 1
ATOM 886 N N . LEU A 1 109 ? -6.497 -6.435 28.987 1.00 86.50 109 LEU A N 1
ATOM 887 C CA . LEU A 1 109 ? -5.918 -5.861 27.775 1.00 86.50 109 LEU A CA 1
ATOM 888 C C . LEU A 1 109 ? -4.576 -5.173 28.053 1.00 86.50 109 LEU A C 1
ATOM 890 O O . LEU A 1 109 ? -3.623 -5.363 27.296 1.00 86.50 109 LEU A O 1
ATOM 894 N N . LEU A 1 110 ? -4.485 -4.380 29.123 1.00 84.69 110 LEU A N 1
ATOM 895 C CA . LEU A 1 110 ? -3.245 -3.696 29.496 1.00 84.69 110 LEU A CA 1
ATOM 896 C C . LEU A 1 110 ? -2.143 -4.693 29.873 1.00 84.69 110 LEU A C 1
ATOM 898 O O . LEU A 1 110 ? -0.990 -4.500 29.484 1.00 84.69 110 LEU A O 1
ATOM 902 N N . GLU A 1 111 ? -2.493 -5.781 30.560 1.00 87.88 111 GLU A N 1
ATOM 903 C CA . GLU A 1 111 ? -1.563 -6.860 30.896 1.00 87.88 111 GLU A CA 1
ATOM 904 C C . GLU A 1 111 ? -1.032 -7.563 29.635 1.00 87.88 111 GLU A C 1
ATOM 906 O O . GLU A 1 111 ? 0.180 -7.731 29.474 1.00 87.88 111 GLU A O 1
ATOM 911 N N . LEU A 1 112 ? -1.908 -7.892 28.681 1.00 87.44 112 LEU A N 1
ATOM 912 C CA . LEU A 1 112 ? -1.512 -8.468 27.391 1.00 87.44 112 LEU A CA 1
ATOM 913 C C . LEU A 1 112 ? -0.594 -7.537 26.592 1.00 87.44 112 LEU A C 1
ATOM 915 O O . LEU A 1 112 ? 0.414 -7.983 26.034 1.00 87.44 112 LEU A O 1
ATOM 919 N N . LEU A 1 113 ? -0.917 -6.243 26.545 1.00 84.38 113 LEU A N 1
ATOM 920 C CA . LEU A 1 113 ? -0.099 -5.245 25.857 1.00 84.38 113 LEU A CA 1
ATOM 921 C C . LEU A 1 113 ? 1.277 -5.102 26.510 1.00 84.38 113 LEU A C 1
ATOM 923 O O . LEU A 1 113 ? 2.268 -4.996 25.788 1.00 84.38 113 LEU A O 1
ATOM 927 N N . HIS A 1 114 ? 1.352 -5.160 27.844 1.00 81.88 114 HIS A N 1
ATOM 928 C CA . HIS A 1 114 ? 2.613 -5.138 28.583 1.00 81.88 114 HIS A CA 1
ATOM 929 C C . HIS A 1 114 ? 3.467 -6.389 28.314 1.00 81.88 114 HIS A C 1
ATOM 931 O O . HIS A 1 114 ? 4.666 -6.283 28.047 1.00 81.88 114 HIS A O 1
ATOM 937 N N . ASN A 1 115 ? 2.847 -7.570 28.289 1.00 86.75 115 ASN A N 1
ATOM 938 C CA . ASN A 1 115 ? 3.534 -8.833 28.005 1.00 86.75 115 ASN A CA 1
ATOM 939 C C . ASN A 1 115 ? 4.080 -8.899 26.568 1.00 86.75 115 ASN A C 1
ATOM 941 O O . ASN A 1 115 ? 5.130 -9.494 26.319 1.00 86.75 115 ASN A O 1
ATOM 945 N N . HIS A 1 116 ? 3.395 -8.259 25.616 1.00 82.50 116 HIS A N 1
ATOM 946 C CA . HIS A 1 116 ? 3.738 -8.292 24.194 1.00 82.50 116 HIS A CA 1
ATOM 947 C C . HIS A 1 116 ? 4.340 -6.988 23.646 1.00 82.50 116 HIS A C 1
ATOM 949 O O . HIS A 1 116 ? 4.426 -6.826 22.426 1.00 82.50 116 HIS A O 1
ATOM 955 N N . VAL A 1 117 ? 4.859 -6.099 24.504 1.00 79.12 117 VAL A N 1
ATOM 956 C CA . VAL A 1 117 ? 5.562 -4.861 24.093 1.00 79.12 117 VAL A CA 1
ATOM 957 C C . VAL A 1 117 ? 6.584 -5.075 22.962 1.00 79.12 117 VAL A C 1
ATOM 959 O O . VAL A 1 117 ? 6.611 -4.257 22.036 1.00 79.12 117 VAL A O 1
ATOM 962 N N . PRO A 1 118 ? 7.396 -6.157 22.938 1.00 75.31 118 PRO A N 1
ATOM 963 C CA . PRO A 1 118 ? 8.358 -6.373 21.857 1.00 75.31 118 PRO A CA 1
ATOM 964 C C . PRO A 1 118 ? 7.726 -6.448 20.458 1.00 75.31 118 PRO A C 1
ATOM 966 O O . PRO A 1 118 ? 8.351 -5.989 19.498 1.00 75.31 118 PRO A O 1
ATOM 969 N N . LEU A 1 119 ? 6.493 -6.959 20.339 1.00 75.38 119 LEU A N 1
ATOM 970 C CA . LEU A 1 119 ? 5.760 -7.057 19.066 1.00 75.38 119 LEU A CA 1
ATOM 971 C C . LEU A 1 119 ? 5.331 -5.682 18.538 1.00 75.38 119 LEU A C 1
ATOM 973 O O . LEU A 1 119 ? 5.256 -5.474 17.329 1.00 75.38 119 LEU A O 1
ATOM 977 N N . PHE A 1 120 ? 5.098 -4.732 19.443 1.00 73.19 120 PHE A N 1
ATOM 978 C CA . PHE A 1 120 ? 4.637 -3.377 19.130 1.00 73.19 120 PHE A CA 1
ATOM 979 C C . PHE A 1 120 ? 5.760 -2.339 19.124 1.00 73.19 120 PHE A C 1
ATOM 981 O O . PHE A 1 120 ? 5.503 -1.153 18.939 1.00 73.19 120 PHE A O 1
ATOM 988 N N . SER A 1 121 ? 7.016 -2.772 19.271 1.00 67.00 121 SER A N 1
ATOM 989 C CA . SER A 1 121 ? 8.187 -1.889 19.331 1.00 67.00 121 SER A CA 1
ATOM 990 C C . SER A 1 121 ? 8.410 -1.045 18.069 1.00 67.00 121 SER A C 1
ATOM 992 O O . SER A 1 121 ? 9.314 -0.212 18.053 1.00 67.00 121 SER A O 1
ATOM 994 N N . GLY A 1 122 ? 7.653 -1.274 16.985 1.00 63.31 122 GLY A N 1
ATOM 995 C CA . GLY A 1 122 ? 7.731 -0.550 15.707 1.00 63.31 122 GLY A CA 1
ATOM 996 C C . GLY A 1 122 ? 9.071 -0.702 14.974 1.00 63.31 122 GLY A C 1
ATOM 997 O O . GLY A 1 122 ? 9.192 -0.358 13.800 1.00 63.31 122 GLY A O 1
ATOM 998 N N . LYS A 1 123 ? 10.085 -1.243 15.652 1.00 65.94 123 LYS A N 1
ATOM 999 C CA . LYS A 1 123 ? 11.378 -1.616 15.111 1.00 65.94 123 LYS A CA 1
ATOM 1000 C C . LYS A 1 123 ? 11.182 -2.903 14.334 1.00 65.94 123 LYS A C 1
ATOM 1002 O O . LYS A 1 123 ? 10.760 -3.919 14.877 1.00 65.94 123 LYS A O 1
ATOM 1007 N N . LEU A 1 124 ? 11.487 -2.844 13.045 1.00 67.00 124 LEU A N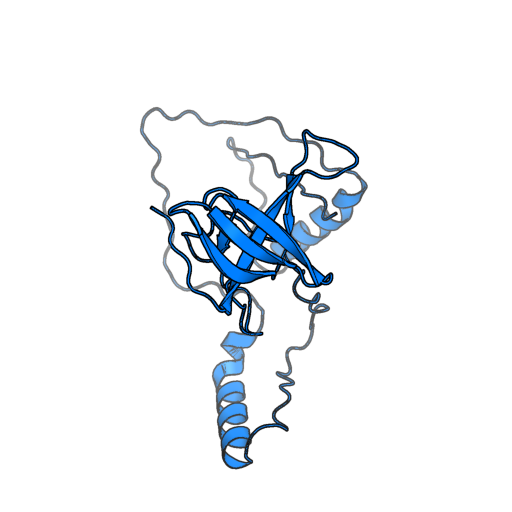 1
ATOM 1008 C CA . LEU A 1 124 ? 11.427 -4.007 12.179 1.00 67.00 124 LEU A CA 1
ATOM 1009 C C . LEU A 1 124 ? 12.458 -5.032 12.667 1.00 67.00 124 LEU A C 1
ATOM 1011 O O . LEU A 1 124 ? 13.662 -4.805 12.562 1.00 67.00 124 LEU A O 1
ATOM 1015 N N . GLN A 1 125 ? 11.987 -6.155 13.194 1.00 68.06 125 GLN A N 1
ATOM 1016 C CA . GLN A 1 125 ? 12.856 -7.226 13.668 1.00 68.06 125 GLN A CA 1
ATOM 1017 C C . GLN A 1 125 ? 13.288 -8.110 12.495 1.00 68.06 125 GLN A C 1
ATOM 1019 O O . GLN A 1 125 ? 12.529 -8.324 11.545 1.00 68.06 125 GLN A O 1
ATOM 1024 N N . VAL A 1 126 ? 14.528 -8.596 12.538 1.00 70.38 126 VAL A N 1
ATOM 1025 C CA . VAL A 1 126 ? 15.003 -9.627 11.612 1.00 70.38 126 VAL A CA 1
ATOM 1026 C C . VAL A 1 126 ? 14.577 -10.968 12.188 1.00 70.38 126 VAL A C 1
ATOM 1028 O O . VAL A 1 126 ? 14.920 -11.302 13.320 1.00 70.38 126 VAL A O 1
ATOM 1031 N N . VAL A 1 127 ? 13.789 -11.721 11.428 1.00 71.50 127 VAL A N 1
ATOM 1032 C CA . VAL A 1 127 ? 13.380 -13.066 11.834 1.00 71.50 127 VAL A CA 1
ATOM 1033 C C . VAL A 1 127 ? 14.560 -14.009 11.613 1.00 71.50 127 VAL A C 1
ATOM 1035 O O . VAL A 1 127 ? 15.220 -13.928 10.580 1.00 71.50 127 VAL A O 1
ATOM 1038 N N . ASN A 1 128 ? 14.801 -14.928 12.551 1.00 78.38 128 ASN A N 1
ATOM 1039 C CA . ASN A 1 128 ? 15.792 -15.99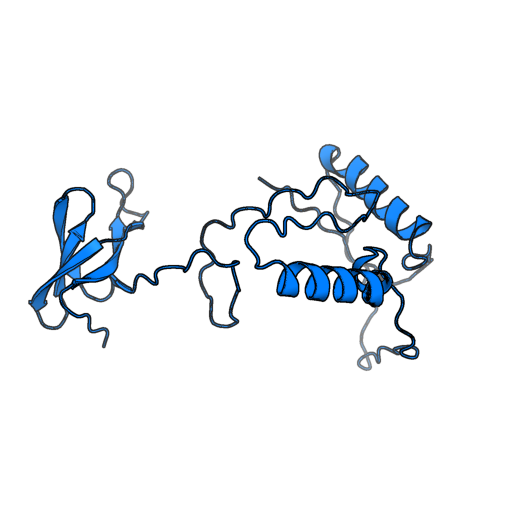9 12.409 1.00 78.38 128 ASN A CA 1
ATOM 1040 C C . ASN A 1 128 ? 15.299 -17.102 11.449 1.00 78.38 128 ASN A C 1
ATOM 1042 O O . ASN A 1 128 ? 15.158 -18.268 11.815 1.00 78.38 128 ASN A O 1
ATOM 1046 N N . VAL A 1 129 ? 14.961 -16.710 10.225 1.00 79.06 129 VAL A N 1
ATOM 1047 C CA . VAL A 1 129 ? 14.803 -17.616 9.089 1.00 79.06 129 VAL A CA 1
ATOM 1048 C C . VAL A 1 129 ? 16.131 -17.587 8.337 1.00 79.06 129 VAL A C 1
ATOM 1050 O O . VAL A 1 129 ? 16.694 -16.515 8.143 1.00 79.06 129 VAL A O 1
ATOM 1053 N N . GLY A 1 130 ? 16.681 -18.749 7.979 1.00 82.06 130 GLY A N 1
ATOM 1054 C CA . GLY A 1 130 ? 17.980 -18.828 7.301 1.00 82.06 130 GLY A CA 1
ATOM 1055 C C . GLY A 1 130 ? 18.038 -18.052 5.975 1.00 82.06 130 GLY A C 1
ATOM 1056 O O . GLY A 1 130 ? 17.061 -17.466 5.510 1.00 82.06 130 GLY A O 1
ATOM 1057 N N . GLU A 1 131 ? 19.199 -18.065 5.325 1.00 86.56 131 GLU A N 1
ATOM 1058 C CA . GLU A 1 131 ? 19.416 -17.284 4.106 1.00 86.56 131 GLU A CA 1
ATOM 1059 C C . GLU A 1 131 ? 18.597 -17.796 2.910 1.00 86.56 131 GLU A C 1
ATOM 1061 O O . GLU A 1 131 ? 18.544 -18.994 2.615 1.00 86.56 131 GLU A O 1
ATOM 1066 N N . HIS A 1 132 ? 17.995 -16.868 2.161 1.00 88.75 132 HIS A N 1
ATOM 1067 C CA . HIS A 1 132 ? 17.274 -17.190 0.935 1.00 88.75 132 HIS A CA 1
ATOM 1068 C C . HIS A 1 132 ? 18.177 -17.058 -0.298 1.00 88.75 132 HIS A C 1
ATOM 1070 O O . HIS A 1 132 ? 18.668 -15.974 -0.616 1.00 88.75 132 HIS A O 1
ATOM 1076 N N . LYS A 1 133 ? 18.346 -18.152 -1.052 1.00 92.62 133 LYS A N 1
ATOM 1077 C CA . LYS A 1 133 ? 19.094 -18.162 -2.318 1.00 92.62 133 LYS A CA 1
ATOM 1078 C C . LYS A 1 133 ? 18.151 -18.145 -3.521 1.00 92.62 133 LYS A C 1
ATOM 1080 O O . LYS A 1 133 ? 17.534 -19.159 -3.847 1.00 92.62 133 LYS A O 1
ATOM 1085 N N . ILE A 1 134 ? 18.124 -17.024 -4.239 1.00 90.88 134 ILE A N 1
ATOM 1086 C CA . ILE A 1 134 ? 17.367 -16.880 -5.491 1.00 90.88 134 ILE A CA 1
ATOM 1087 C C . ILE A 1 134 ? 18.079 -17.658 -6.610 1.00 90.88 134 ILE A C 1
ATOM 1089 O O . ILE A 1 134 ? 19.243 -17.395 -6.922 1.00 90.88 134 ILE A O 1
ATOM 1093 N N . ARG A 1 135 ? 17.389 -18.628 -7.224 1.00 92.88 135 ARG A N 1
ATOM 1094 C CA . ARG A 1 135 ? 17.905 -19.408 -8.363 1.00 92.88 135 ARG A CA 1
ATOM 1095 C C . ARG A 1 135 ? 17.528 -18.722 -9.675 1.00 92.88 135 ARG A C 1
ATOM 1097 O O . ARG A 1 135 ? 16.357 -18.449 -9.910 1.00 92.88 135 ARG A O 1
ATOM 1104 N N . LEU A 1 136 ? 18.518 -18.453 -10.526 1.00 89.81 136 LEU A N 1
ATOM 1105 C CA . LEU A 1 136 ? 18.295 -17.833 -11.834 1.00 89.81 136 LEU A CA 1
ATOM 1106 C C . LEU A 1 136 ? 17.914 -18.877 -12.885 1.00 89.81 136 LEU A C 1
ATOM 1108 O O . LEU A 1 136 ? 18.396 -20.010 -12.851 1.00 89.81 136 LEU A O 1
ATOM 1112 N N . ILE A 1 137 ? 17.091 -18.465 -13.848 1.00 93.00 137 ILE A N 1
ATOM 1113 C CA . ILE A 1 137 ? 16.770 -19.275 -15.024 1.00 93.00 137 ILE A CA 1
ATOM 1114 C C . ILE A 1 137 ? 18.018 -19.330 -15.927 1.00 93.00 137 ILE A C 1
ATOM 1116 O O . ILE A 1 137 ? 18.595 -18.271 -16.217 1.00 93.00 137 ILE A O 1
ATOM 1120 N N . PRO A 1 138 ? 18.453 -20.521 -16.384 1.00 90.38 138 PRO A N 1
ATOM 1121 C CA . PRO A 1 138 ? 19.598 -20.660 -17.282 1.00 90.38 138 PRO A CA 1
ATOM 1122 C C . PRO A 1 138 ? 19.447 -19.797 -18.543 1.00 90.38 138 PRO A C 1
ATOM 1124 O O . PRO A 1 138 ? 18.368 -19.726 -19.120 1.00 90.38 138 PRO A O 1
ATOM 1127 N N . GLY A 1 139 ? 20.526 -19.131 -18.966 1.00 88.19 139 GLY A N 1
ATOM 1128 C CA . GLY A 1 139 ? 20.524 -18.260 -20.151 1.00 88.19 139 GLY A CA 1
ATOM 1129 C C . GLY A 1 139 ? 19.981 -16.842 -19.927 1.00 88.19 139 GLY A C 1
ATOM 1130 O O . GLY A 1 139 ? 19.935 -16.056 -20.867 1.00 88.19 139 GLY A O 1
ATOM 1131 N N . THR A 1 140 ? 19.597 -16.478 -18.699 1.00 86.50 140 THR A N 1
ATOM 1132 C CA . THR A 1 140 ? 19.156 -15.108 -18.391 1.00 86.50 140 THR A CA 1
ATOM 1133 C C . THR A 1 140 ? 20.333 -14.133 -18.363 1.00 86.50 140 THR A C 1
ATOM 1135 O O . THR A 1 140 ? 21.274 -14.298 -17.584 1.00 86.50 140 THR A O 1
ATOM 1138 N N . GLU A 1 141 ? 20.246 -13.065 -19.152 1.00 85.62 141 GLU A N 1
ATOM 1139 C CA . GLU A 1 141 ? 21.231 -11.983 -19.142 1.00 85.62 141 GLU A CA 1
ATOM 1140 C C . GLU A 1 141 ? 20.998 -10.971 -18.013 1.00 85.62 141 GLU A C 1
ATOM 1142 O O . GLU A 1 141 ? 19.870 -10.677 -17.604 1.00 85.62 141 GLU A O 1
ATOM 1147 N N . ARG A 1 142 ? 22.094 -10.385 -17.520 1.00 83.81 142 ARG A N 1
ATOM 1148 C CA . ARG A 1 142 ? 22.051 -9.326 -16.505 1.00 83.81 142 ARG A CA 1
ATOM 1149 C C . ARG A 1 142 ? 21.620 -8.015 -17.154 1.00 83.81 142 ARG A C 1
ATOM 1151 O O . ARG A 1 142 ? 22.257 -7.552 -18.094 1.00 83.81 142 ARG A O 1
ATOM 1158 N N . LYS A 1 143 ? 20.573 -7.386 -16.616 1.00 82.06 143 LYS A N 1
ATOM 1159 C CA . LYS A 1 143 ? 20.051 -6.111 -17.124 1.00 82.06 143 LYS A CA 1
ATOM 1160 C C . LYS A 1 143 ? 20.475 -4.937 -16.242 1.00 82.06 143 LYS A C 1
ATOM 1162 O O . LYS A 1 143 ? 20.444 -5.023 -15.014 1.00 82.06 143 LYS A O 1
ATOM 1167 N N . LYS A 1 144 ? 20.823 -3.828 -16.900 1.00 82.88 144 LYS A N 1
ATOM 1168 C CA . LYS A 1 144 ? 21.022 -2.506 -16.295 1.00 82.88 144 LYS A CA 1
ATOM 1169 C C . LYS A 1 144 ? 20.106 -1.494 -16.991 1.00 82.88 144 LYS A C 1
ATOM 1171 O O . LYS A 1 144 ? 20.517 -0.900 -17.987 1.00 82.88 144 LYS A O 1
ATOM 1176 N N . PRO A 1 145 ? 18.850 -1.350 -16.545 1.00 83.19 145 PRO A N 1
ATOM 1177 C CA . PRO A 1 145 ? 17.934 -0.369 -17.102 1.00 83.19 145 PRO A CA 1
ATOM 1178 C C . PRO A 1 145 ? 18.418 1.058 -16.815 1.00 83.19 145 PRO A C 1
ATOM 1180 O O . PRO A 1 145 ? 19.194 1.300 -15.886 1.00 83.19 145 PRO A O 1
ATOM 1183 N N . TYR A 1 146 ? 17.933 2.000 -17.624 1.00 81.12 146 TYR A N 1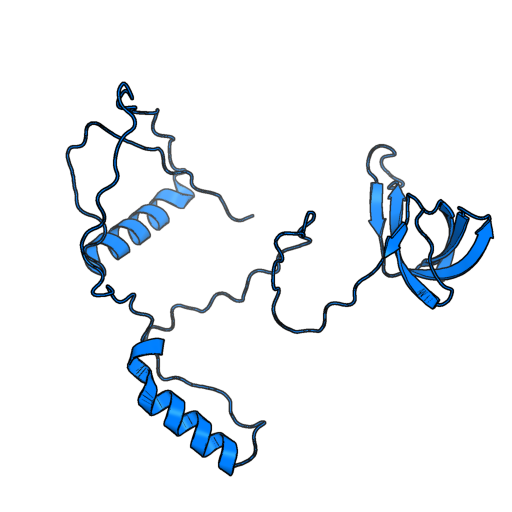
ATOM 1184 C CA . TYR A 1 146 ? 18.174 3.428 -17.438 1.00 81.12 146 TYR A CA 1
ATOM 1185 C C . TYR A 1 146 ? 17.628 3.904 -16.086 1.00 81.12 146 TYR A C 1
ATOM 1187 O O . TYR A 1 146 ? 16.527 3.529 -15.686 1.00 81.12 146 TYR A O 1
ATOM 1195 N N . ILE A 1 147 ? 18.397 4.738 -15.384 1.00 83.25 147 ILE A N 1
ATOM 1196 C CA . ILE A 1 147 ? 18.007 5.290 -14.084 1.00 83.25 147 ILE A CA 1
ATOM 1197 C C . ILE A 1 147 ? 17.190 6.557 -14.331 1.00 83.25 147 ILE A C 1
ATOM 1199 O O . ILE A 1 147 ? 17.706 7.537 -14.869 1.00 83.25 147 ILE A O 1
ATOM 1203 N N . TYR A 1 148 ? 15.920 6.544 -13.930 1.00 82.94 148 TYR A N 1
ATOM 1204 C CA . TYR A 1 148 ? 15.081 7.735 -13.991 1.00 82.94 148 TYR A CA 1
ATOM 1205 C C . TYR A 1 148 ? 15.583 8.813 -13.034 1.00 82.94 148 TYR A C 1
ATOM 1207 O O . TYR A 1 148 ? 16.065 8.531 -11.937 1.00 82.94 148 TYR A O 1
ATOM 1215 N N . LYS A 1 149 ? 15.444 10.069 -13.456 1.00 80.94 149 LYS A N 1
ATOM 1216 C CA . LYS A 1 149 ? 15.732 11.216 -12.601 1.00 80.94 149 LYS A CA 1
ATOM 1217 C C . LYS A 1 149 ? 14.644 11.327 -11.535 1.00 80.94 149 LYS A C 1
ATOM 1219 O O . LYS A 1 149 ? 13.461 11.337 -11.864 1.00 80.94 149 LYS A O 1
ATOM 1224 N N . ILE A 1 150 ? 15.062 11.434 -10.280 1.00 81.56 150 ILE A N 1
ATOM 1225 C CA . ILE A 1 150 ? 14.188 11.794 -9.162 1.00 81.56 150 ILE A CA 1
ATOM 1226 C C . ILE A 1 150 ? 13.948 13.306 -9.246 1.00 81.56 150 ILE A C 1
ATOM 1228 O O . ILE A 1 150 ? 14.881 14.057 -9.546 1.00 81.56 150 ILE A O 1
ATOM 1232 N N . SER A 1 151 ? 12.709 13.754 -9.033 1.00 82.81 151 SER A N 1
ATOM 1233 C CA . SER A 1 151 ? 12.402 15.185 -8.981 1.00 82.81 151 SER A CA 1
ATOM 1234 C C . SER A 1 151 ? 13.123 15.844 -7.805 1.00 82.81 151 SER A C 1
ATOM 1236 O O . SER A 1 151 ? 13.303 15.242 -6.748 1.00 82.81 151 SER A O 1
ATOM 1238 N N . GLU A 1 152 ? 13.525 17.102 -7.968 1.00 82.00 152 GLU A N 1
ATOM 1239 C CA . GLU A 1 152 ? 14.231 17.836 -6.913 1.00 82.00 152 GLU A CA 1
ATOM 1240 C C . GLU A 1 152 ? 13.400 17.943 -5.625 1.00 82.00 152 GLU A C 1
ATOM 1242 O O . GLU A 1 152 ? 13.946 17.791 -4.535 1.00 82.00 152 GLU A O 1
ATOM 12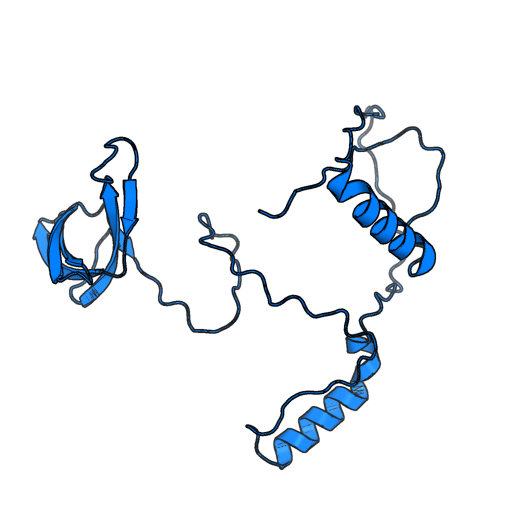47 N N . SER A 1 153 ? 12.072 18.069 -5.754 1.00 84.38 153 SER A N 1
ATOM 1248 C CA . SER A 1 153 ? 11.125 18.084 -4.632 1.00 84.38 153 SER A CA 1
ATOM 1249 C C . SER A 1 153 ? 11.161 16.815 -3.776 1.00 84.38 153 SER A C 1
ATOM 1251 O O . SER A 1 153 ? 10.966 16.890 -2.567 1.00 84.38 153 SER A O 1
ATOM 1253 N N . LEU A 1 154 ? 11.417 15.654 -4.386 1.00 80.25 154 LEU A N 1
ATOM 1254 C CA . LEU A 1 154 ? 11.397 14.354 -3.707 1.00 80.25 154 LEU A CA 1
ATOM 1255 C C . LEU A 1 154 ? 12.793 13.876 -3.312 1.00 80.25 154 LEU A C 1
ATOM 1257 O O . LEU A 1 154 ? 12.915 12.924 -2.547 1.00 80.25 154 LEU A O 1
ATOM 1261 N N . LYS A 1 155 ? 13.847 14.525 -3.811 1.00 81.94 155 LYS A N 1
ATOM 1262 C CA . LYS A 1 155 ? 15.228 14.100 -3.584 1.00 81.94 155 LYS A CA 1
ATOM 1263 C C . LYS A 1 155 ? 15.584 14.067 -2.097 1.00 81.94 155 LYS A C 1
ATOM 1265 O O . LYS A 1 155 ? 16.108 13.062 -1.637 1.00 81.94 155 LYS A O 1
ATOM 1270 N N . LEU A 1 156 ? 15.237 15.121 -1.354 1.00 85.31 156 LEU A N 1
ATOM 1271 C CA . LEU A 1 156 ? 15.519 15.208 0.082 1.00 85.31 156 LEU A CA 1
ATOM 1272 C C . LEU A 1 156 ? 14.845 14.074 0.867 1.00 85.31 156 LEU A C 1
ATOM 1274 O O . LEU A 1 156 ? 15.468 13.453 1.720 1.00 85.31 156 LEU A O 1
ATOM 1278 N N . GLU A 1 157 ? 13.584 13.784 0.553 1.00 85.81 157 GLU A N 1
ATOM 1279 C CA . GLU A 1 157 ? 12.828 12.729 1.227 1.00 85.81 157 GLU A CA 1
ATOM 1280 C C . GLU A 1 157 ? 13.365 11.335 0.884 1.00 85.81 157 GLU A C 1
ATOM 1282 O O . GLU A 1 157 ? 13.512 10.489 1.762 1.00 85.81 157 GLU A O 1
ATOM 1287 N N . VAL A 1 158 ? 13.721 11.103 -0.383 1.00 84.62 158 VAL A N 1
ATOM 1288 C CA . VAL A 1 158 ? 14.356 9.847 -0.802 1.00 84.62 158 VAL A CA 1
ATOM 1289 C C . VAL A 1 158 ? 15.700 9.657 -0.096 1.00 84.62 158 VAL A C 1
ATOM 1291 O O . VAL A 1 158 ? 15.966 8.564 0.401 1.00 84.62 158 VAL A O 1
ATOM 1294 N N . ASP A 1 159 ? 16.520 10.704 -0.001 1.00 87.31 159 ASP A N 1
ATOM 1295 C CA . ASP A 1 159 ? 17.810 10.647 0.692 1.00 87.31 159 ASP A CA 1
ATOM 1296 C C . ASP A 1 159 ? 17.624 10.348 2.194 1.00 87.31 159 ASP A C 1
ATOM 1298 O O . ASP A 1 159 ? 18.335 9.502 2.741 1.00 87.31 159 ASP A O 1
ATOM 1302 N N . ASN A 1 160 ? 16.622 10.951 2.847 1.00 87.00 160 ASN A N 1
ATOM 1303 C CA . ASN A 1 160 ? 16.278 10.659 4.245 1.00 87.00 160 ASN A CA 1
ATOM 1304 C C . ASN A 1 160 ? 15.858 9.195 4.447 1.00 87.00 160 ASN A C 1
ATOM 1306 O O . ASN A 1 160 ? 16.322 8.547 5.385 1.00 87.00 160 ASN A O 1
ATOM 1310 N N . GLN A 1 161 ? 15.013 8.656 3.563 1.00 84.12 161 GLN A N 1
ATOM 1311 C CA . GLN A 1 161 ? 14.556 7.263 3.643 1.00 84.12 161 GLN A CA 1
ATOM 1312 C C . GLN A 1 161 ? 15.697 6.270 3.404 1.00 84.12 161 GLN A C 1
ATOM 1314 O O . GLN A 1 161 ? 15.786 5.251 4.090 1.00 84.12 161 GLN A O 1
ATOM 1319 N N . ILE A 1 162 ? 16.598 6.563 2.460 1.00 84.56 162 ILE A N 1
ATOM 1320 C CA . ILE A 1 162 ? 17.798 5.747 2.235 1.00 84.56 162 ILE A CA 1
ATOM 1321 C C . ILE A 1 162 ? 18.683 5.771 3.484 1.00 84.56 162 ILE A C 1
ATOM 1323 O O . ILE A 1 162 ? 19.083 4.709 3.960 1.00 84.56 162 ILE A O 1
ATOM 1327 N N . ALA A 1 163 ? 18.937 6.953 4.052 1.00 84.44 163 ALA A N 1
ATOM 1328 C CA . ALA A 1 163 ? 19.737 7.091 5.266 1.00 84.44 163 ALA A CA 1
ATOM 1329 C C . ALA A 1 163 ? 19.109 6.354 6.460 1.00 84.44 163 ALA A C 1
ATOM 1331 O O . ALA A 1 163 ? 19.819 5.724 7.244 1.00 84.44 163 ALA A O 1
ATOM 1332 N N . GLU A 1 164 ? 17.779 6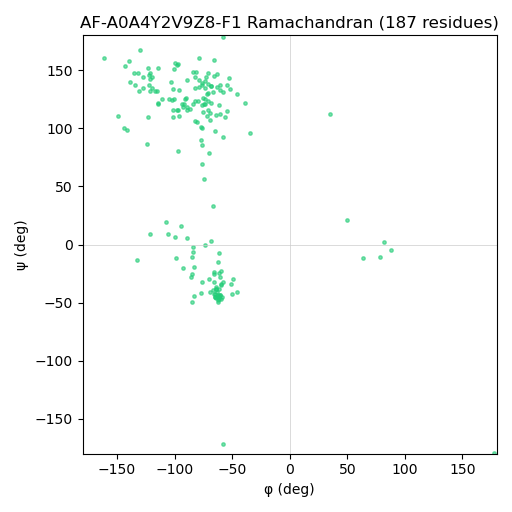.373 6.584 1.00 82.25 164 GLU A N 1
ATOM 1333 C CA . GLU A 1 164 ? 17.067 5.617 7.611 1.00 82.25 164 GLU A CA 1
ATOM 1334 C C . GLU A 1 164 ? 17.279 4.102 7.456 1.00 82.25 164 GLU A C 1
ATOM 1336 O O . GLU A 1 164 ? 17.548 3.410 8.444 1.00 82.25 164 GLU A O 1
ATOM 1341 N N . LEU A 1 165 ? 17.192 3.584 6.227 1.00 79.88 165 LEU A N 1
ATOM 1342 C CA . LEU A 1 165 ? 17.414 2.167 5.940 1.00 79.88 165 LEU A CA 1
ATOM 1343 C C . LEU A 1 165 ? 18.863 1.746 6.221 1.00 79.88 165 LEU A C 1
ATOM 1345 O O . LEU A 1 165 ? 19.074 0.697 6.840 1.00 79.88 165 LEU A O 1
ATOM 1349 N N . GLU A 1 166 ? 19.838 2.571 5.836 1.00 79.19 166 GLU A N 1
ATOM 1350 C CA . GLU A 1 166 ? 21.260 2.329 6.107 1.00 79.19 166 GLU A CA 1
ATOM 1351 C C . GLU A 1 166 ? 21.566 2.369 7.612 1.00 79.19 166 GLU A C 1
ATOM 1353 O O . GLU A 1 166 ? 22.235 1.476 8.126 1.00 79.19 166 GLU A O 1
ATOM 1358 N N . PHE A 1 167 ? 21.038 3.356 8.342 1.00 70.69 167 PHE A N 1
ATOM 1359 C CA . PHE A 1 167 ? 21.352 3.553 9.759 1.00 70.69 167 PHE A CA 1
ATOM 1360 C C . PHE A 1 167 ? 20.630 2.573 10.691 1.00 70.69 167 PHE A C 1
ATOM 1362 O O . PHE A 1 167 ? 21.214 2.088 11.659 1.00 70.69 167 PHE A O 1
ATOM 1369 N N . ARG A 1 168 ? 19.340 2.296 10.450 1.00 62.12 168 ARG A N 1
ATOM 1370 C CA . ARG A 1 168 ? 18.498 1.577 11.426 1.00 62.12 168 ARG A CA 1
ATOM 1371 C C . ARG A 1 168 ? 18.458 0.072 11.230 1.00 62.12 168 ARG A C 1
ATOM 1373 O O . ARG A 1 168 ? 18.007 -0.619 12.142 1.00 62.12 168 ARG A O 1
ATOM 1380 N N . SER A 1 169 ? 18.805 -0.429 10.045 1.00 60.06 169 SER A N 1
ATOM 1381 C CA . SER A 1 169 ? 18.365 -1.770 9.665 1.00 60.06 169 SER A CA 1
ATOM 1382 C C . SER A 1 169 ? 19.429 -2.697 9.086 1.00 60.06 169 SER A C 1
ATOM 1384 O O . SER A 1 169 ? 19.151 -3.890 9.010 1.00 60.06 169 SER A O 1
ATOM 1386 N N . ASP A 1 170 ? 20.610 -2.196 8.697 1.00 65.00 170 ASP A N 1
ATOM 1387 C CA . ASP A 1 170 ? 21.649 -2.975 7.986 1.00 65.00 170 ASP A CA 1
ATOM 1388 C C . ASP A 1 170 ? 21.089 -3.746 6.760 1.00 65.00 170 ASP A C 1
ATOM 1390 O O . ASP A 1 170 ? 21.631 -4.742 6.290 1.00 65.00 170 ASP A O 1
ATOM 1394 N N . ARG A 1 171 ? 19.932 -3.301 6.239 1.00 70.31 171 ARG A N 1
ATOM 1395 C CA . ARG A 1 171 ? 19.197 -3.951 5.135 1.00 70.31 171 ARG A CA 1
ATOM 1396 C C . ARG A 1 171 ? 19.699 -3.506 3.778 1.00 70.31 171 ARG A C 1
ATOM 1398 O O . ARG A 1 171 ? 19.567 -4.231 2.794 1.00 70.31 171 ARG A O 1
ATOM 1405 N N . THR A 1 172 ? 20.224 -2.292 3.715 1.00 78.06 172 THR A N 1
ATOM 1406 C CA . THR A 1 172 ? 20.797 -1.707 2.514 1.00 78.06 172 THR A CA 1
ATOM 1407 C C . THR A 1 172 ? 22.279 -1.517 2.740 1.00 78.06 172 THR A C 1
ATOM 1409 O O . THR A 1 172 ? 22.696 -0.811 3.648 1.00 78.06 172 THR A O 1
ATOM 1412 N N . GLN A 1 173 ? 23.070 -2.143 1.876 1.00 80.25 173 GLN A N 1
ATOM 1413 C CA . GLN A 1 173 ? 24.515 -1.999 1.862 1.00 80.25 173 GLN A CA 1
ATOM 1414 C C . GLN A 1 173 ? 24.970 -1.503 0.498 1.00 80.25 173 GLN A C 1
ATOM 1416 O O . GLN A 1 173 ? 24.429 -1.872 -0.555 1.00 80.25 173 GLN A O 1
ATOM 1421 N N . ARG A 1 174 ? 26.018 -0.686 0.504 1.00 83.19 174 ARG A N 1
ATOM 1422 C CA . ARG A 1 174 ? 26.630 -0.206 -0.726 1.00 83.19 174 ARG A CA 1
ATOM 1423 C C . ARG A 1 174 ? 27.313 -1.369 -1.444 1.00 83.19 174 ARG A C 1
ATOM 1425 O O . ARG A 1 174 ? 28.228 -1.986 -0.913 1.00 83.19 174 ARG A O 1
ATOM 1432 N N . SER A 1 175 ? 26.908 -1.639 -2.683 1.00 84.44 175 SER A N 1
ATOM 1433 C CA . SER A 1 175 ? 27.475 -2.720 -3.498 1.00 84.44 175 SER A CA 1
ATOM 1434 C C . SER A 1 175 ? 27.833 -2.244 -4.905 1.00 84.44 175 SER A C 1
ATOM 1436 O O . SER A 1 175 ? 27.195 -1.356 -5.474 1.00 84.44 175 SER A O 1
ATOM 1438 N N . ARG A 1 176 ? 28.885 -2.831 -5.486 1.00 83.62 176 ARG A N 1
ATOM 1439 C CA . ARG A 1 176 ? 29.266 -2.613 -6.889 1.00 83.62 176 ARG A CA 1
ATOM 1440 C C . ARG A 1 176 ? 28.707 -3.751 -7.737 1.00 83.62 176 ARG A C 1
ATOM 1442 O O . ARG A 1 176 ? 29.421 -4.692 -8.070 1.00 83.62 176 ARG A O 1
ATOM 1449 N N . ASN A 1 177 ? 27.424 -3.658 -8.080 1.00 78.75 177 ASN A N 1
ATOM 1450 C CA . ASN A 1 177 ? 26.722 -4.723 -8.791 1.00 78.75 177 ASN A CA 1
ATOM 1451 C C . ASN A 1 177 ? 26.590 -4.456 -10.294 1.00 78.75 177 ASN A C 1
ATOM 1453 O O . ASN A 1 177 ? 26.515 -3.327 -10.783 1.00 78.75 177 ASN A O 1
ATOM 1457 N N . CYS A 1 178 ? 26.538 -5.547 -11.055 1.00 78.00 178 CYS A N 1
ATOM 1458 C CA . CYS A 1 178 ? 26.269 -5.524 -12.490 1.00 78.00 178 CYS A CA 1
ATOM 1459 C C . CYS A 1 178 ? 24.767 -5.600 -12.827 1.00 78.00 178 CYS A C 1
ATOM 1461 O O . CYS A 1 178 ? 24.418 -5.652 -14.002 1.00 78.00 178 CYS A O 1
ATOM 1463 N N . ILE A 1 179 ? 23.903 -5.568 -11.812 1.00 81.75 179 ILE A N 1
ATOM 1464 C CA . ILE A 1 179 ? 22.443 -5.577 -11.910 1.00 81.75 179 ILE A CA 1
ATOM 1465 C C . ILE A 1 179 ? 21.941 -4.285 -11.267 1.00 81.75 179 ILE A C 1
ATOM 1467 O O . ILE A 1 179 ? 22.415 -3.918 -10.190 1.00 81.75 179 ILE A O 1
ATOM 1471 N N . SER A 1 180 ? 21.002 -3.603 -11.915 1.00 81.12 180 SER A N 1
ATOM 1472 C CA . SER A 1 180 ? 20.331 -2.430 -11.354 1.00 81.12 180 SER A CA 1
ATOM 1473 C C . SER A 1 180 ? 18.841 -2.451 -11.683 1.00 81.12 180 SER A C 1
ATOM 1475 O O . SER A 1 180 ? 18.407 -3.104 -12.632 1.00 81.12 180 SER A O 1
ATOM 1477 N N . HIS A 1 181 ? 18.048 -1.733 -10.895 1.00 81.56 181 HIS A N 1
ATOM 1478 C CA . HIS A 1 181 ? 16.666 -1.419 -11.228 1.00 81.56 181 HIS A CA 1
ATOM 1479 C C . HIS A 1 181 ? 16.387 0.031 -10.846 1.00 81.56 181 HIS A C 1
ATOM 1481 O O . HIS A 1 181 ? 16.895 0.514 -9.835 1.00 81.56 181 HIS A O 1
ATOM 1487 N N . SER A 1 182 ? 15.641 0.745 -11.683 1.00 79.62 182 SER A N 1
ATOM 1488 C CA . SER A 1 182 ? 15.315 2.146 -11.438 1.00 79.62 182 SER A CA 1
ATOM 1489 C C . SER A 1 182 ? 14.279 2.266 -10.325 1.00 79.62 182 SER A C 1
ATOM 1491 O O . SER A 1 182 ? 13.267 1.567 -10.357 1.00 79.62 182 SER A O 1
ATOM 1493 N N . MET A 1 183 ? 14.489 3.187 -9.387 1.00 75.75 183 MET A N 1
ATOM 1494 C CA . MET A 1 183 ? 13.449 3.570 -8.433 1.00 75.75 183 MET A CA 1
ATOM 1495 C C . MET A 1 183 ? 12.461 4.537 -9.093 1.00 75.75 183 MET A C 1
ATOM 1497 O O . MET A 1 183 ? 12.858 5.395 -9.882 1.00 75.75 183 MET A O 1
ATOM 1501 N N . CYS A 1 184 ? 11.175 4.394 -8.776 1.00 69.19 184 CYS A N 1
ATOM 1502 C CA . CYS A 1 184 ? 10.121 5.298 -9.225 1.00 69.19 184 CYS A CA 1
ATOM 1503 C C . CYS A 1 184 ? 9.546 6.026 -8.011 1.00 69.19 184 CYS A C 1
ATOM 1505 O O . CYS A 1 184 ? 9.038 5.394 -7.087 1.00 69.19 184 CYS A O 1
ATOM 1507 N N . SER A 1 185 ? 9.621 7.353 -8.022 1.00 61.53 185 SER A N 1
ATOM 1508 C CA . SER A 1 185 ? 8.983 8.205 -7.028 1.00 61.53 185 SER A CA 1
ATOM 1509 C C . SER A 1 185 ? 7.567 8.548 -7.501 1.00 61.53 185 SER A C 1
ATOM 1511 O O . SER A 1 185 ? 7.404 9.188 -8.540 1.00 61.53 185 SER A O 1
ATOM 1513 N N . LYS A 1 186 ? 6.537 8.112 -6.768 1.00 55.28 186 LYS A N 1
ATOM 1514 C CA . LYS A 1 186 ? 5.154 8.550 -7.005 1.00 55.28 186 LYS A CA 1
ATOM 1515 C C . LYS A 1 186 ? 4.858 9.750 -6.118 1.00 55.28 186 LYS A C 1
ATOM 1517 O O . LYS A 1 186 ? 4.895 9.638 -4.897 1.00 55.28 186 LYS A O 1
ATOM 1522 N N . GLU A 1 187 ? 4.548 10.877 -6.738 1.00 46.56 187 GLU A N 1
ATOM 1523 C CA . GLU A 1 187 ? 4.051 12.049 -6.028 1.00 46.56 187 GLU A CA 1
ATOM 1524 C C . GLU A 1 187 ? 2.622 11.758 -5.548 1.00 46.56 187 GLU A C 1
ATOM 1526 O O . GLU A 1 187 ? 1.761 11.360 -6.340 1.00 46.56 187 GLU A O 1
ATOM 1531 N N . ARG A 1 188 ? 2.377 11.885 -4.238 1.00 50.22 188 ARG A N 1
ATOM 1532 C CA . ARG A 1 188 ? 1.014 11.860 -3.697 1.00 50.22 188 ARG A CA 1
ATOM 1533 C C . ARG A 1 188 ? 0.349 13.174 -4.098 1.00 50.22 188 ARG A C 1
ATOM 1535 O O . ARG A 1 188 ? 0.770 14.224 -3.624 1.00 50.22 188 ARG A O 1
ATOM 1542 N N . ARG A 1 189 ? -0.633 13.102 -4.994 1.00 35.47 189 ARG A N 1
ATOM 1543 C CA . ARG A 1 189 ? -1.595 14.187 -5.206 1.00 35.47 189 ARG A CA 1
ATOM 1544 C C . ARG A 1 189 ? -2.690 14.125 -4.157 1.00 35.47 189 ARG A C 1
ATOM 1546 O O . ARG A 1 189 ? -3.017 12.988 -3.747 1.00 35.47 189 ARG A O 1
#

Radius of gyration: 26.65 Å; Cα contacts (8 Å, |Δi|>4): 163; chains: 1; bounding box: 70×40×57 Å

Sequence (189 aa):
MKEFKKGELVYLLIPDSTNKLYARWTGPGEIIDRINPHSYKVKLPDGNVRHIHANKIRQFHTRAQTVGVIFEDDVEFGEIHPTPIKTSISNYNIEVDVSHLEEHKQVELLELLHNHVPLFSGKLQVVNVGEHKIRLIPGTERKKPYIYKISESLKLEVDNQIAELEFRSDRTQRSRNCISHSMCSKERR

pLDDT: mean 76.65, std 14.49, range [35.47, 93.69]

Organism: Araneus ventricosus (NCBI:txid182803)

Nearest PDB structures (foldseek):
  3oyj-assembly1_A-2  TM=8.097E-01  e=9.216E-03  Human spumaretrovirus
  3s3n-assembly1_A-2  TM=8.045E-01  e=1.171E-02  Human spumaretrovirus
  4bdy-assembly1_A  TM=7.725E-01  e=9.216E-03  Human spumaretrovirus
  4bac-assembly1_A-2  TM=7.714E-01  e=1.400E-02  Human spumaretrovirus
  6rm3-assembly1_LM0  TM=6.857E-01  e=2.128E-02  Vairimorpha necatrix